Protein AF-A0A2V8GKJ1-F1 (afdb_monomer)

Sequence (196 aa):
WGPQAKEQFDDQIGRVLPRDKNPIIDLPMDHPIWHTQFELTHLPQMSSIQSWRRTGGGVTERGLPPGRQSARAVVDEKGRIMVVMIHDDDIPDGWEREGEGAAVKSAGMNYVHLPFDPQNPDAHLIDNFIAAVTATQNQPAYVHCAAGGRAASLWMVKRVLADGWDEQRALTEANALGLNDRFRPFALNYIHAHGR

Foldseek 3Di:
DDDVVVVVVVVVVCVVVPCVFWPKAFQDLPHCVCVDQHNDNDADQADDPVQCVVVVGDSFPPPDDPDRWTWIFTAGNVRHGPDIDTPRHDV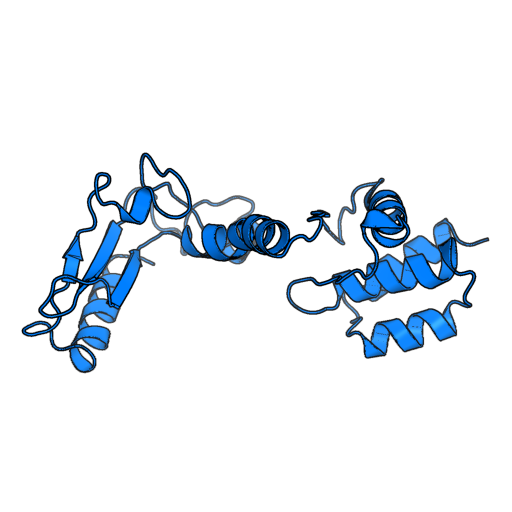VVVCVVVVVCVVCVVVVAHDDDQDDDLVDGDPCRLVSLLCQPVDPRRPPDDFDDPFQQQSLLSQLLCCCPPVVDDNVVSVVVSVVSPHDPVRVVSSVVVCVVPPD

pLDDT: mean 86.56, std 8.71, range [59.09, 98.06]

Nearest PDB structures (foldseek):
  3tjk-assembly1_D  TM=3.229E-01  e=3.647E-01  Homo sapiens
  5ijt-assembly1_I  TM=3.603E-01  e=1.051E+00  Homo sapiens
  5hqp-assembly1_B  TM=2.720E-01  e=4.396E-01  Homo sapiens
  3qpm-assembly1_D  TM=2.308E-01  e=3.881E-01  Larimichthys crocea
  3vwu-assembly1_C  TM=3.630E-01  e=1.840E+00  Mus musculus

Solvent-accessible surface area (backbone atoms only — not comparable to full-atom values): 11466 Å² total; per-residue (Å²): 86,61,71,70,54,50,54,52,47,55,57,55,48,37,75,79,43,47,53,91,59,24,42,77,42,79,53,58,72,87,40,66,78,38,62,68,88,55,84,43,92,64,87,72,72,34,34,47,71,69,44,19,64,74,60,75,68,38,49,42,58,95,80,49,76,80,88,69,57,47,43,30,30,32,22,43,88,84,69,48,78,77,43,81,45,66,37,44,40,35,63,64,62,51,51,66,58,60,43,46,52,55,50,35,43,74,73,74,40,82,70,83,89,76,82,81,39,89,89,67,57,55,90,54,46,64,59,52,47,47,54,52,67,66,35,72,89,40,57,88,71,89,81,71,52,100,72,26,23,65,34,17,23,54,49,27,40,39,32,35,76,74,69,66,42,57,65,70,62,25,49,53,54,16,44,77,49,40,35,39,84,88,35,46,62,55,30,52,53,49,40,70,74,71,54,131

Radius of gyration: 22.12 Å; Cα contacts (8 Å, |Δi|>4): 218; chains: 1; bounding box: 50×31×57 Å

Secondary structure (DSSP, 8-state):
--HHHHHHHHHHHHHHS-TTTS-EEE--TTSGGGGTSS--SS------HHHHHHHTS-SSSTTPPSS--EEEEEE-TTS-EEEEEEES--HHHHHHHHHHHHHHHHTTPPP------SSS--TTHHHHHHHHHH-GGGPSP----TTSHHHHHHHHHHHHHTT---HHHHHHHHHHTT--TTTHHHHHHHHHHH--

Structure (mmCIF, N/CA/C/O backbone):
data_AF-A0A2V8GKJ1-F1
#
_entry.id   AF-A0A2V8GKJ1-F1
#
loop_
_atom_site.group_PDB
_atom_site.id
_atom_site.type_symbol
_atom_site.label_atom_id
_atom_site.label_alt_id
_atom_site.label_comp_id
_atom_site.label_asym_id
_atom_site.label_entity_id
_atom_site.label_seq_id
_atom_site.pdbx_PDB_ins_code
_atom_site.Cartn_x
_atom_site.Cartn_y
_atom_site.Cartn_z
_atom_site.occupancy
_atom_site.B_iso_or_equiv
_atom_site.auth_seq_id
_atom_site.auth_comp_id
_atom_site.auth_asym_id
_atom_site.auth_atom_id
_atom_site.pdbx_PDB_model_num
ATOM 1 N N . TRP A 1 1 ? -0.524 -1.123 19.435 1.00 66.25 1 TRP A N 1
ATOM 2 C CA . TRP A 1 1 ? -0.301 -0.076 20.455 1.00 66.25 1 TRP A CA 1
ATOM 3 C C . TRP A 1 1 ? -0.817 -0.553 21.799 1.00 66.25 1 TRP A C 1
ATOM 5 O O . TRP A 1 1 ? -1.969 -0.898 21.815 1.00 66.25 1 TRP A O 1
ATOM 15 N N . GLY A 1 2 ? -0.047 -0.561 22.895 1.00 74.62 2 GLY A N 1
ATOM 16 C CA . GLY A 1 2 ? -0.408 -1.263 24.147 1.00 74.62 2 GLY A CA 1
ATOM 17 C C . GLY A 1 2 ? -1.526 -0.657 25.025 1.00 74.62 2 GLY A C 1
ATOM 18 O O . GLY A 1 2 ? -2.208 0.281 24.608 1.00 74.62 2 GLY A O 1
ATOM 19 N N . PRO A 1 3 ? -1.694 -1.144 26.276 1.00 79.31 3 PRO A N 1
ATOM 20 C CA . PRO A 1 3 ? -2.802 -0.768 27.172 1.00 79.31 3 PRO A CA 1
ATOM 21 C C . PRO A 1 3 ? -2.950 0.738 27.435 1.00 79.31 3 PRO A C 1
ATOM 23 O O . PRO A 1 3 ? -4.052 1.264 27.381 1.00 79.31 3 PRO A O 1
ATOM 26 N N . GLN A 1 4 ? -1.844 1.460 27.624 1.00 84.44 4 GLN A N 1
ATOM 27 C CA . GLN A 1 4 ? -1.869 2.911 27.868 1.00 84.44 4 GLN A CA 1
ATOM 28 C C . GLN A 1 4 ? -2.399 3.696 26.660 1.00 84.44 4 GLN A C 1
ATOM 30 O O . GLN A 1 4 ? -3.115 4.680 26.811 1.00 84.44 4 GLN A O 1
ATOM 35 N N . ALA A 1 5 ? -2.071 3.247 25.444 1.00 84.88 5 ALA A N 1
ATOM 36 C CA . ALA A 1 5 ? -2.575 3.866 24.222 1.00 84.88 5 ALA A CA 1
ATOM 37 C C . ALA A 1 5 ? -4.078 3.605 24.041 1.00 84.88 5 ALA A C 1
ATOM 39 O O . ALA A 1 5 ? -4.782 4.462 23.514 1.00 84.88 5 ALA A O 1
ATOM 40 N N . LYS A 1 6 ? -4.567 2.449 24.516 1.00 85.62 6 LYS A N 1
ATOM 41 C CA . LYS A 1 6 ? -5.997 2.120 24.573 1.00 85.62 6 LYS A CA 1
ATOM 42 C C . LYS A 1 6 ? -6.755 3.127 25.430 1.00 85.62 6 LYS A C 1
ATOM 44 O O . LYS A 1 6 ? -7.698 3.745 24.956 1.00 85.62 6 LYS A O 1
ATOM 49 N N . GLU A 1 7 ? -6.301 3.308 26.668 1.00 89.31 7 GLU A N 1
ATOM 50 C CA . GLU A 1 7 ? -6.912 4.218 27.642 1.00 89.31 7 GLU A CA 1
ATOM 51 C C . GLU A 1 7 ? -6.873 5.660 27.136 1.00 89.31 7 GLU A C 1
ATOM 53 O O . GLU A 1 7 ? -7.886 6.355 27.138 1.00 89.31 7 GLU A O 1
ATOM 58 N N . GLN A 1 8 ? -5.726 6.084 26.598 1.00 92.62 8 GLN A N 1
ATOM 59 C CA . GLN A 1 8 ? -5.596 7.404 25.997 1.00 92.62 8 GLN A CA 1
ATOM 60 C C . GLN A 1 8 ? -6.591 7.606 24.846 1.00 92.62 8 GLN A C 1
ATOM 62 O O . GLN A 1 8 ? -7.216 8.666 24.770 1.00 92.62 8 GLN A O 1
ATOM 67 N N . PHE A 1 9 ? -6.738 6.622 23.952 1.00 91.31 9 PHE A N 1
ATOM 68 C CA . PHE A 1 9 ? -7.712 6.696 22.866 1.00 91.31 9 PHE A CA 1
ATOM 69 C C . PHE A 1 9 ? -9.134 6.814 23.416 1.00 91.31 9 PHE A C 1
ATOM 71 O O . PHE A 1 9 ? -9.856 7.723 23.012 1.00 91.31 9 PHE A O 1
ATOM 78 N N . ASP A 1 10 ? -9.509 5.963 24.374 1.00 92.94 10 ASP A N 1
ATOM 79 C CA . ASP A 1 10 ? -10.837 5.964 24.993 1.00 92.94 10 ASP A CA 1
ATOM 80 C C . ASP A 1 10 ? -11.170 7.321 25.627 1.00 92.94 10 ASP A C 1
ATOM 82 O O . ASP A 1 10 ? -12.313 7.790 25.567 1.00 92.94 10 ASP A O 1
ATOM 86 N N . ASP A 1 11 ? -10.191 7.965 26.256 1.00 93.62 11 ASP A N 1
ATOM 87 C CA . ASP A 1 11 ? -10.362 9.269 26.893 1.00 93.62 11 ASP A CA 1
ATOM 88 C C . ASP A 1 11 ? -10.469 10.408 25.879 1.00 93.62 11 ASP A C 1
ATOM 90 O O . ASP A 1 11 ? -11.241 11.343 26.090 1.00 93.62 11 ASP A O 1
ATOM 94 N N . GLN A 1 12 ? -9.722 10.352 24.771 1.00 94.94 12 GLN A N 1
ATOM 95 C CA . GLN A 1 12 ? -9.826 11.373 23.726 1.00 94.94 12 GLN A CA 1
ATOM 96 C C . GLN A 1 12 ? -11.103 11.218 22.907 1.00 94.94 12 GLN A C 1
ATOM 98 O O . GLN A 1 12 ? -11.800 12.209 22.685 1.00 94.94 12 GLN A O 1
ATOM 103 N N . ILE A 1 13 ? -11.450 9.993 22.502 1.00 93.44 13 ILE A N 1
ATOM 104 C CA . ILE A 1 13 ? -12.668 9.755 21.726 1.00 93.44 13 ILE A CA 1
ATOM 105 C C . ILE A 1 13 ? -13.909 10.093 22.554 1.00 93.44 13 ILE A C 1
ATOM 107 O O . ILE A 1 13 ? -14.833 10.701 22.026 1.00 93.44 13 ILE A O 1
ATOM 111 N N . GLY A 1 14 ? -13.882 9.834 23.868 1.00 93.75 14 GLY A N 1
ATOM 112 C CA . GLY A 1 14 ? -14.964 10.176 24.793 1.00 93.75 14 GLY A CA 1
ATOM 113 C C . GLY A 1 14 ? -15.259 11.677 24.916 1.00 93.75 14 GLY A C 1
ATOM 114 O O . GLY A 1 14 ? -16.348 12.047 25.347 1.00 93.75 14 GLY A O 1
ATOM 115 N N . ARG A 1 15 ? -14.324 12.558 24.527 1.00 94.06 15 ARG A N 1
ATOM 116 C CA . ARG A 1 15 ? -14.549 14.018 24.480 1.00 94.06 15 ARG A CA 1
ATOM 117 C C . ARG A 1 15 ? -15.342 14.450 23.248 1.00 94.06 15 ARG A C 1
ATOM 119 O O . ARG A 1 15 ? -15.972 15.501 23.276 1.00 94.06 15 ARG A O 1
ATOM 126 N N . VAL A 1 16 ? -15.276 13.664 22.174 1.00 95.56 16 VAL A N 1
ATOM 127 C CA . VAL A 1 16 ? -15.947 13.931 20.891 1.00 95.56 16 VAL A CA 1
ATOM 128 C C . VAL A 1 16 ? -17.261 13.157 20.793 1.00 95.56 16 VAL A C 1
ATOM 130 O O . VAL A 1 16 ? -18.255 13.691 20.311 1.00 95.56 16 VAL A O 1
ATOM 133 N N . LEU A 1 17 ? -17.261 11.916 21.278 1.00 94.81 17 LEU A N 1
ATOM 134 C CA . LEU A 1 17 ? -18.391 10.996 21.329 1.00 94.81 17 LEU A CA 1
ATOM 135 C C . LEU A 1 17 ? -18.652 10.643 22.804 1.00 94.81 17 LEU A C 1
ATOM 137 O O . LEU A 1 17 ? -18.028 9.717 23.330 1.00 94.81 17 LEU A O 1
ATOM 141 N N . PRO A 1 18 ? -19.509 11.412 23.503 1.00 94.44 18 PRO A N 1
ATOM 142 C CA . PRO A 1 18 ? -19.778 11.218 24.925 1.00 94.44 18 PRO A CA 1
ATOM 143 C C . PRO A 1 18 ? -20.261 9.797 25.230 1.00 94.44 18 PRO A C 1
ATOM 145 O O . PRO A 1 18 ? -21.207 9.313 24.613 1.00 94.44 18 PRO A O 1
ATOM 148 N N . ARG A 1 19 ? -19.618 9.118 26.189 1.00 92.50 19 ARG A N 1
ATOM 149 C CA . ARG A 1 19 ? -19.838 7.682 26.467 1.00 92.50 19 ARG A CA 1
ATOM 150 C C . ARG A 1 19 ? -21.260 7.342 26.938 1.00 92.50 19 ARG A C 1
ATOM 152 O O . ARG A 1 19 ? -21.662 6.189 26.841 1.00 92.50 19 ARG A O 1
ATOM 159 N N . ASP A 1 20 ? -22.003 8.322 27.447 1.00 93.75 20 ASP A N 1
ATOM 160 C CA . ASP A 1 20 ? -23.411 8.198 27.840 1.00 93.75 20 ASP A CA 1
ATOM 161 C C . ASP A 1 20 ? -24.351 8.045 26.634 1.00 93.75 20 ASP A C 1
ATOM 163 O O . ASP A 1 20 ? -25.368 7.364 26.737 1.00 93.75 20 ASP A O 1
ATOM 167 N N . LYS A 1 21 ? -23.994 8.633 25.488 1.00 94.31 21 LYS A N 1
ATOM 168 C CA . LYS A 1 21 ? -24.743 8.523 24.221 1.00 94.31 21 LYS A CA 1
ATOM 169 C C . LYS A 1 21 ? -24.109 7.550 23.241 1.00 94.31 21 LYS A C 1
ATOM 171 O O . LYS A 1 21 ? -24.787 6.978 22.392 1.00 94.31 21 LYS A O 1
ATOM 176 N N . ASN A 1 22 ? -22.794 7.401 23.349 1.00 96.75 22 ASN A N 1
ATOM 177 C CA . ASN A 1 22 ? -21.959 6.650 22.438 1.00 96.75 22 ASN A CA 1
ATOM 178 C C . ASN A 1 22 ? -21.105 5.638 23.208 1.00 96.75 22 ASN A C 1
ATOM 180 O O . ASN A 1 22 ? -19.896 5.841 23.369 1.00 96.75 22 ASN A O 1
ATOM 184 N N . PRO A 1 23 ? -21.717 4.568 23.746 1.00 96.38 23 PRO A N 1
ATOM 185 C CA . PRO A 1 23 ? -20.983 3.600 24.537 1.00 96.38 23 PRO A CA 1
ATOM 186 C C . PRO A 1 23 ? -19.943 2.876 23.680 1.00 96.38 23 PRO A C 1
ATOM 188 O O . PRO A 1 23 ? -20.145 2.613 22.490 1.00 96.38 23 PRO A O 1
ATOM 191 N N . ILE A 1 24 ? -18.826 2.537 24.321 1.00 96.12 24 ILE A N 1
ATOM 192 C CA . ILE A 1 24 ? -17.831 1.623 23.768 1.00 96.12 24 ILE A CA 1
ATOM 193 C C . ILE A 1 24 ? -18.266 0.207 24.135 1.00 96.12 24 ILE A C 1
ATOM 195 O O . ILE A 1 24 ? -18.407 -0.101 25.318 1.00 96.12 24 ILE A O 1
ATOM 199 N N . ILE A 1 25 ? -18.457 -0.641 23.132 1.00 95.06 25 ILE A N 1
ATOM 200 C CA . ILE A 1 25 ? -18.781 -2.059 23.295 1.00 95.06 25 ILE A CA 1
ATOM 201 C C . ILE A 1 25 ? -17.616 -2.924 22.824 1.00 95.06 25 ILE A C 1
ATOM 203 O O . ILE A 1 25 ? -16.872 -2.532 21.922 1.00 95.06 25 ILE A O 1
ATOM 207 N N . ASP A 1 26 ? -17.479 -4.112 23.403 1.00 95.44 26 ASP A N 1
ATOM 208 C CA . ASP A 1 26 ? -16.611 -5.144 22.844 1.00 95.44 26 ASP A CA 1
ATOM 209 C C . ASP A 1 26 ? -17.256 -5.750 21.590 1.00 95.44 26 ASP A C 1
ATOM 211 O O . ASP A 1 26 ? -18.477 -5.887 21.505 1.00 95.44 26 ASP A O 1
ATOM 215 N N . LEU A 1 27 ? -16.426 -6.095 20.606 1.00 93.56 27 LEU A N 1
ATOM 216 C CA . LEU A 1 27 ? -16.837 -6.798 19.394 1.00 93.56 27 LEU A CA 1
ATOM 217 C C . LEU A 1 27 ? -16.430 -8.273 19.522 1.00 93.56 27 LEU A C 1
ATOM 219 O O . LEU A 1 27 ? -15.294 -8.613 19.179 1.00 93.56 27 LEU A O 1
ATOM 223 N N . PRO A 1 28 ? -17.309 -9.156 20.031 1.00 92.62 28 PRO A N 1
ATOM 224 C CA . PRO A 1 28 ? -17.009 -10.582 20.117 1.00 92.62 28 PRO A CA 1
ATOM 225 C C . PRO A 1 28 ? -16.867 -11.196 18.717 1.00 92.62 28 PRO A C 1
ATOM 227 O O . PRO A 1 28 ? -17.331 -10.622 17.731 1.00 92.62 28 PRO A O 1
ATOM 230 N N . MET A 1 29 ? -16.212 -12.356 18.613 1.00 89.00 29 MET A N 1
ATOM 231 C CA . MET A 1 29 ? -15.919 -12.982 17.313 1.00 89.00 29 MET A CA 1
ATOM 232 C C . MET A 1 29 ? -17.159 -13.458 16.544 1.00 89.00 29 MET A C 1
ATOM 234 O O . MET A 1 29 ? -17.066 -13.656 15.343 1.00 89.00 29 MET A O 1
ATOM 238 N N . ASP A 1 30 ? -18.309 -13.613 17.199 1.00 90.00 30 ASP A N 1
ATOM 239 C CA . ASP A 1 30 ? -19.600 -13.913 16.566 1.00 90.00 30 ASP A CA 1
ATOM 240 C C . ASP A 1 30 ? -20.325 -12.657 16.039 1.00 90.00 30 ASP A C 1
ATOM 242 O O . ASP A 1 30 ? -21.418 -12.747 15.476 1.00 90.00 30 ASP A O 1
ATOM 246 N N . HIS A 1 31 ? -19.735 -11.466 16.201 1.00 90.06 31 HIS A N 1
ATOM 247 C CA . HIS A 1 31 ? -20.312 -10.227 15.700 1.00 90.06 31 HIS A CA 1
ATOM 248 C C . HIS A 1 31 ? -20.266 -10.173 14.155 1.00 90.06 31 HIS A C 1
ATOM 250 O O . HIS A 1 31 ? -19.199 -10.378 13.573 1.00 90.06 31 HIS A O 1
ATOM 256 N N . PRO A 1 32 ? -21.354 -9.770 13.459 1.00 86.81 32 PRO A N 1
ATOM 257 C CA . PRO A 1 32 ? -21.433 -9.767 11.987 1.00 86.81 32 PRO A CA 1
ATOM 258 C C . PRO A 1 32 ? -20.335 -8.982 11.250 1.00 86.81 32 PRO A C 1
ATOM 260 O O . PRO A 1 32 ? -20.088 -9.208 10.066 1.00 86.81 32 PRO A O 1
ATOM 263 N N . ILE A 1 33 ? -19.663 -8.056 11.939 1.00 83.69 33 ILE A N 1
ATOM 264 C CA . ILE A 1 33 ? -18.550 -7.272 11.381 1.00 83.69 33 ILE A CA 1
ATOM 265 C C . ILE A 1 33 ? -17.397 -8.163 10.897 1.00 83.69 33 ILE A C 1
ATOM 267 O O . ILE A 1 33 ? -16.767 -7.843 9.892 1.00 83.69 33 ILE A O 1
ATOM 271 N N . TRP A 1 34 ? -17.179 -9.307 11.553 1.00 84.81 34 TRP A N 1
ATOM 272 C CA . TRP A 1 34 ? -16.143 -10.286 11.207 1.00 84.81 34 TRP A CA 1
ATOM 273 C C . TRP A 1 34 ? -16.522 -11.204 10.045 1.00 84.81 34 TRP A C 1
ATOM 275 O O . TRP A 1 34 ? -15.737 -12.078 9.695 1.00 84.81 34 TRP A O 1
ATOM 285 N N . HIS A 1 35 ? -17.710 -10.993 9.471 1.00 82.06 35 HIS A N 1
ATOM 286 C CA . HIS A 1 35 ? -18.304 -11.788 8.395 1.00 82.06 35 HIS A CA 1
ATOM 287 C C . HIS A 1 35 ? -18.815 -10.904 7.241 1.00 82.06 35 HIS A C 1
ATOM 289 O O . HIS A 1 35 ? -19.543 -11.365 6.365 1.00 82.06 35 HIS A O 1
ATOM 295 N N . THR A 1 36 ? -18.503 -9.599 7.255 1.00 73.06 36 THR A N 1
ATOM 296 C CA . THR A 1 36 ? -19.048 -8.639 6.277 1.00 73.06 36 THR A CA 1
ATOM 297 C C . THR A 1 36 ? -18.193 -8.555 5.011 1.00 73.06 36 THR A C 1
ATO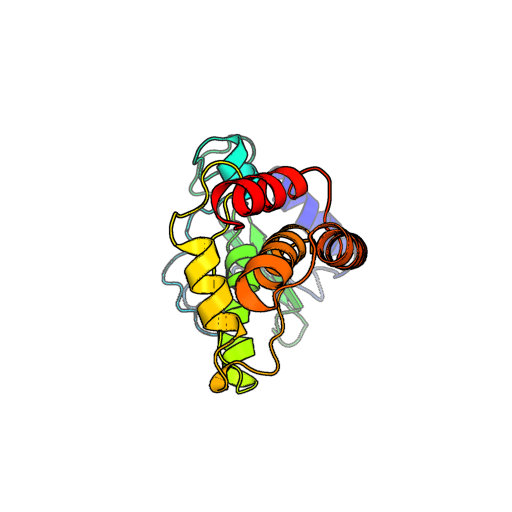M 299 O O . THR A 1 36 ? -18.718 -8.659 3.906 1.00 73.06 36 THR A O 1
ATOM 302 N N . GLN A 1 37 ? -16.883 -8.346 5.165 1.00 66.44 37 GLN A N 1
ATOM 303 C CA . GLN A 1 37 ? -15.939 -8.202 4.046 1.00 66.44 37 GLN A CA 1
ATOM 304 C C . GLN A 1 37 ? -15.108 -9.478 3.852 1.00 66.44 37 GLN A C 1
ATOM 306 O O . GLN A 1 37 ? -14.932 -9.955 2.733 1.00 66.44 37 GLN A O 1
ATOM 311 N N . PHE A 1 38 ? -14.622 -10.028 4.964 1.00 71.94 38 PHE A N 1
ATOM 312 C CA . PHE A 1 38 ? -13.826 -11.246 5.053 1.00 71.94 38 PHE A CA 1
ATOM 313 C C . PHE A 1 38 ? -14.353 -12.090 6.204 1.00 71.94 38 PHE A C 1
ATOM 315 O O . PHE A 1 38 ? -14.998 -11.552 7.099 1.00 71.94 38 PHE A O 1
ATOM 322 N N . GLU A 1 39 ? -14.046 -13.382 6.177 1.00 81.00 39 GLU A N 1
ATOM 323 C CA . GLU A 1 39 ? -14.330 -14.309 7.269 1.00 81.00 39 GLU A CA 1
ATOM 324 C C . GLU A 1 39 ? -13.156 -14.355 8.250 1.00 81.00 39 GLU A C 1
ATOM 326 O O . GLU A 1 39 ? -12.090 -14.882 7.919 1.00 81.00 39 GLU A O 1
ATOM 331 N N . LEU A 1 40 ? -13.341 -13.813 9.458 1.00 79.31 40 LEU A N 1
ATOM 332 C CA . LEU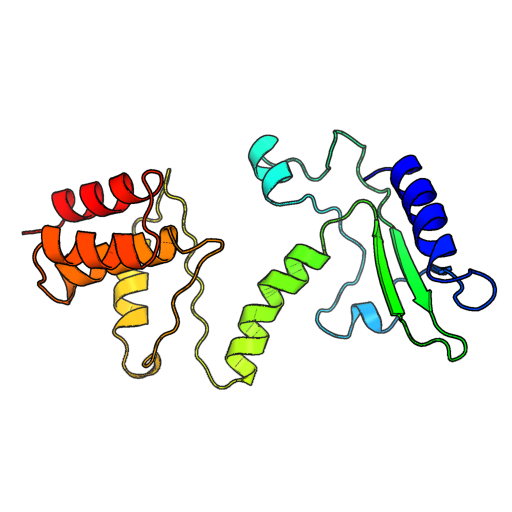 A 1 40 ? -12.363 -13.918 10.543 1.00 79.31 40 LEU A CA 1
ATOM 333 C C . LEU A 1 40 ? -12.885 -14.825 11.658 1.00 79.31 40 LEU A C 1
ATOM 335 O O . LEU A 1 40 ? -13.833 -14.494 12.360 1.00 79.31 40 LEU A O 1
ATOM 339 N N . THR A 1 41 ? -12.202 -15.948 11.885 1.00 81.88 41 THR A N 1
ATOM 340 C CA . THR A 1 41 ? -12.532 -16.891 12.972 1.00 81.88 41 THR A CA 1
ATOM 341 C C . THR A 1 41 ? -11.876 -16.541 14.309 1.00 81.88 41 THR A C 1
ATOM 343 O O . THR A 1 41 ? -12.264 -17.062 15.352 1.00 81.88 41 THR A O 1
ATOM 346 N N . HIS A 1 42 ? -10.871 -15.667 14.287 1.00 85.44 42 HIS A N 1
ATOM 347 C CA . HIS A 1 42 ? -10.207 -15.097 15.457 1.00 85.44 42 HIS A CA 1
ATOM 348 C C . HIS A 1 42 ? -9.553 -13.763 15.071 1.00 85.44 42 HIS A C 1
ATOM 350 O O . HIS A 1 42 ? -9.380 -13.484 13.884 1.00 85.44 42 HIS A O 1
ATOM 356 N N . LEU A 1 43 ? -9.152 -12.963 16.064 1.00 85.81 43 LEU A N 1
ATOM 357 C CA . LEU A 1 43 ? -8.272 -11.813 15.849 1.00 85.81 43 LEU A CA 1
ATOM 358 C C . LEU A 1 43 ? -6.814 -12.305 15.764 1.00 85.81 43 LEU A C 1
ATOM 360 O O . LEU A 1 43 ? -6.269 -12.709 16.800 1.00 85.81 43 LEU A O 1
ATOM 364 N N . PRO A 1 44 ? -6.174 -12.324 14.576 1.00 84.12 44 PRO A N 1
ATOM 365 C CA . PRO A 1 44 ? -4.746 -12.628 14.461 1.00 84.12 44 PRO A CA 1
ATOM 366 C C . PRO A 1 44 ? -3.891 -11.575 15.174 1.00 84.12 44 PRO A C 1
ATOM 368 O O . PRO A 1 44 ? -4.418 -10.586 15.668 1.00 84.12 44 PRO A O 1
ATOM 371 N N . GLN A 1 45 ? -2.575 -11.807 15.269 1.00 86.25 45 GLN A N 1
ATOM 372 C CA . GLN A 1 45 ? -1.591 -10.777 15.626 1.00 86.25 45 GLN A CA 1
ATOM 373 C C . GLN A 1 45 ? -0.891 -10.311 14.357 1.00 86.25 45 GLN A C 1
ATOM 375 O O . GLN A 1 45 ? -0.109 -11.063 13.773 1.00 86.25 45 GLN A O 1
ATOM 380 N N . MET A 1 46 ? -1.120 -9.064 13.975 1.00 84.62 46 MET A N 1
ATOM 381 C CA . MET A 1 46 ? -0.517 -8.437 12.812 1.00 84.62 46 MET A CA 1
ATOM 382 C C . MET A 1 46 ? 0.151 -7.122 13.194 1.00 84.62 46 MET A C 1
ATOM 384 O O . MET A 1 46 ? -0.364 -6.337 13.989 1.00 84.62 46 MET A O 1
ATOM 388 N N . SER A 1 47 ? 1.338 -6.902 12.636 1.00 84.31 47 SER A N 1
ATOM 389 C CA . SER A 1 47 ? 2.049 -5.633 12.718 1.00 84.31 47 SER A CA 1
ATOM 390 C C . SER A 1 47 ? 1.890 -4.876 11.410 1.00 84.31 47 SER A C 1
ATOM 392 O O . SER A 1 47 ? 1.706 -5.486 10.355 1.00 84.31 47 SER A O 1
ATOM 394 N N . SER A 1 48 ? 2.051 -3.555 11.456 1.00 81.25 48 SER A N 1
ATOM 395 C CA . SER A 1 48 ? 2.135 -2.789 10.220 1.00 81.25 48 SER A CA 1
ATOM 396 C C . SER A 1 48 ? 3.306 -3.216 9.356 1.00 81.25 48 SER A C 1
ATOM 398 O O . SER A 1 48 ? 4.378 -3.601 9.845 1.00 81.25 48 SER A O 1
ATOM 400 N N . ILE A 1 49 ? 3.142 -3.077 8.039 1.00 79.38 49 ILE A N 1
ATOM 401 C CA . ILE A 1 49 ? 4.182 -3.441 7.071 1.00 79.38 49 ILE A CA 1
ATOM 402 C C . ILE A 1 49 ? 5.509 -2.719 7.352 1.00 79.38 49 ILE A C 1
ATOM 404 O O . ILE A 1 49 ? 6.589 -3.272 7.131 1.00 79.38 49 ILE A O 1
ATOM 408 N N . GLN A 1 50 ? 5.459 -1.488 7.868 1.00 82.12 50 GLN A N 1
ATOM 409 C CA . GLN A 1 50 ? 6.636 -0.719 8.259 1.00 82.12 50 GLN A CA 1
ATOM 410 C C . GLN A 1 50 ? 7.330 -1.362 9.468 1.00 82.12 50 GLN A C 1
ATOM 412 O O . GLN A 1 50 ? 8.561 -1.454 9.485 1.00 82.12 50 GLN A O 1
ATOM 417 N N . SER A 1 51 ? 6.566 -1.817 10.469 1.00 84.25 51 SER A N 1
ATOM 418 C CA . SER A 1 51 ? 7.113 -2.507 11.641 1.00 84.25 51 SER A CA 1
ATOM 419 C C . SER A 1 51 ? 7.684 -3.874 11.270 1.00 84.25 51 SER A C 1
ATOM 421 O O . SER A 1 51 ? 8.821 -4.172 11.643 1.00 84.25 51 SER A O 1
ATOM 423 N N . TRP A 1 52 ? 6.962 -4.657 10.468 1.00 84.19 52 TRP A N 1
ATOM 424 C CA . TRP A 1 52 ? 7.410 -5.957 9.971 1.00 84.19 52 TRP A CA 1
ATOM 425 C C . TRP A 1 52 ? 8.741 -5.844 9.218 1.00 84.19 52 TRP A C 1
ATOM 427 O O . TRP A 1 52 ? 9.704 -6.537 9.549 1.00 84.19 52 TRP A O 1
ATOM 437 N N . ARG A 1 53 ? 8.852 -4.887 8.279 1.00 83.25 53 ARG A N 1
ATOM 438 C CA . ARG A 1 53 ? 10.093 -4.638 7.520 1.00 83.25 53 ARG A CA 1
ATOM 439 C C . ARG A 1 53 ? 11.249 -4.214 8.421 1.00 83.25 53 ARG A C 1
ATOM 441 O O . ARG A 1 53 ? 12.358 -4.707 8.259 1.00 83.25 53 ARG A O 1
ATOM 448 N N . ARG A 1 54 ? 11.003 -3.303 9.369 1.00 84.44 54 ARG A N 1
ATOM 449 C CA . ARG A 1 54 ? 12.037 -2.792 10.288 1.00 84.44 54 ARG A CA 1
ATOM 450 C C . ARG A 1 54 ? 12.566 -3.869 11.234 1.00 84.44 54 ARG A C 1
ATOM 452 O O . ARG A 1 54 ? 13.730 -3.826 11.608 1.00 84.44 54 ARG A O 1
ATOM 459 N N . THR A 1 55 ? 11.703 -4.789 11.651 1.00 83.06 55 THR A N 1
ATOM 460 C CA . THR A 1 55 ? 12.038 -5.846 12.616 1.00 83.06 55 THR A CA 1
ATOM 461 C C . THR A 1 55 ? 12.483 -7.150 11.956 1.00 83.06 55 THR A C 1
ATOM 463 O O . THR A 1 55 ? 12.852 -8.078 12.666 1.00 83.06 55 THR A O 1
ATOM 466 N N . GLY A 1 56 ? 12.466 -7.233 10.620 1.00 84.69 56 GLY A N 1
ATOM 467 C CA . GLY A 1 56 ? 12.817 -8.455 9.894 1.00 84.69 56 GLY A CA 1
ATOM 468 C C . GLY A 1 56 ? 11.811 -9.588 10.102 1.00 84.69 56 GLY A C 1
ATOM 469 O O . GLY A 1 56 ? 12.207 -10.746 10.159 1.00 84.69 56 GLY A O 1
ATOM 470 N N . GLY A 1 57 ? 10.523 -9.261 10.238 1.00 82.50 57 GLY A N 1
ATOM 471 C CA . GLY A 1 57 ? 9.454 -10.252 10.381 1.00 82.50 57 GLY A CA 1
ATOM 472 C C . GLY A 1 57 ? 8.709 -10.247 11.717 1.00 82.50 57 GLY A C 1
ATOM 473 O O . GLY A 1 57 ? 7.935 -11.162 11.985 1.00 82.50 57 GLY A O 1
ATOM 474 N N . GLY A 1 58 ? 8.926 -9.247 12.572 1.00 82.94 58 GLY A N 1
ATOM 475 C CA . GLY A 1 58 ? 8.232 -9.139 13.853 1.00 82.94 58 GLY A CA 1
ATOM 476 C C . GLY A 1 58 ? 6.729 -8.908 13.685 1.00 82.94 58 GLY A C 1
ATOM 477 O O . GLY A 1 58 ? 6.295 -8.068 12.896 1.00 82.94 58 GLY A O 1
ATOM 478 N N . VAL A 1 59 ? 5.932 -9.631 14.473 1.00 80.06 59 VAL A N 1
ATOM 479 C CA . VAL A 1 59 ? 4.457 -9.579 14.438 1.00 80.06 59 VAL A CA 1
ATOM 480 C C . VAL A 1 59 ? 3.862 -8.554 15.403 1.00 80.06 59 VAL A C 1
ATOM 482 O O . VAL A 1 59 ? 2.656 -8.352 15.419 1.00 80.06 59 VAL A O 1
ATOM 485 N N . THR A 1 60 ? 4.695 -7.873 16.193 1.00 79.50 60 THR A N 1
ATOM 486 C CA . THR A 1 60 ? 4.246 -6.840 17.131 1.00 79.50 60 THR A CA 1
ATOM 487 C C . THR A 1 60 ? 4.898 -5.501 16.849 1.00 79.50 60 THR A C 1
ATOM 489 O O . THR A 1 60 ? 5.959 -5.382 16.226 1.00 79.50 60 THR A O 1
ATOM 492 N N . GLU A 1 61 ? 4.245 -4.452 17.327 1.00 73.44 61 GLU A N 1
ATOM 493 C CA . GLU A 1 61 ? 4.787 -3.106 17.294 1.00 73.44 61 GLU A CA 1
ATOM 494 C C . GLU A 1 61 ? 5.350 -2.734 18.663 1.00 73.44 61 GLU A C 1
ATOM 496 O O . GLU A 1 61 ? 4.796 -3.087 19.703 1.00 73.44 61 GLU A O 1
ATOM 501 N N . ARG A 1 62 ? 6.461 -1.987 18.671 1.00 74.25 62 ARG A N 1
ATOM 502 C CA . ARG A 1 62 ? 7.102 -1.469 19.897 1.00 74.25 62 ARG A CA 1
ATOM 503 C C . ARG A 1 62 ? 7.570 -2.546 20.892 1.00 74.25 62 ARG A C 1
ATOM 505 O O . ARG A 1 62 ? 7.769 -2.234 22.061 1.00 74.25 62 ARG A O 1
ATOM 512 N N . GLY A 1 63 ? 7.772 -3.785 20.438 1.00 70.12 63 GLY A N 1
ATOM 513 C CA . GLY A 1 63 ? 8.302 -4.873 21.269 1.00 70.12 63 GLY A CA 1
ATOM 514 C C . GLY A 1 63 ? 7.333 -5.372 22.343 1.00 70.12 63 GLY A C 1
ATOM 515 O O . GLY A 1 63 ? 7.763 -6.013 23.299 1.00 70.12 63 GLY A O 1
ATOM 516 N N . LEU A 1 64 ? 6.037 -5.073 22.210 1.00 73.81 64 LEU A N 1
ATOM 517 C CA . LEU A 1 64 ? 5.019 -5.628 23.095 1.00 73.81 64 LEU A CA 1
ATOM 518 C C . LEU A 1 64 ? 4.847 -7.131 22.828 1.00 73.81 64 LEU A C 1
ATOM 520 O O . LEU A 1 64 ? 5.009 -7.561 21.682 1.00 73.81 64 LEU A O 1
ATOM 524 N N . PRO A 1 65 ? 4.534 -7.941 23.856 1.00 76.62 65 PRO A N 1
ATOM 525 C CA . PRO A 1 65 ? 4.222 -9.347 23.653 1.00 76.62 65 PRO A CA 1
ATOM 526 C C . PRO A 1 65 ? 2.903 -9.491 22.873 1.00 76.62 65 PRO A C 1
ATOM 528 O O . PRO A 1 65 ? 1.969 -8.723 23.131 1.00 76.62 65 PRO A O 1
ATOM 531 N N . PRO A 1 66 ? 2.813 -10.461 21.946 1.00 78.12 66 PRO A N 1
ATOM 532 C CA . PRO A 1 66 ? 1.594 -10.725 21.186 1.00 78.12 66 PRO A CA 1
ATOM 533 C C . PRO A 1 66 ? 0.476 -11.263 22.094 1.00 78.12 66 PRO A C 1
ATOM 535 O O . PRO A 1 66 ? 0.739 -11.702 23.216 1.00 78.12 66 PRO A O 1
ATOM 538 N N . GLY A 1 67 ? -0.767 -11.276 21.606 1.00 80.88 67 GL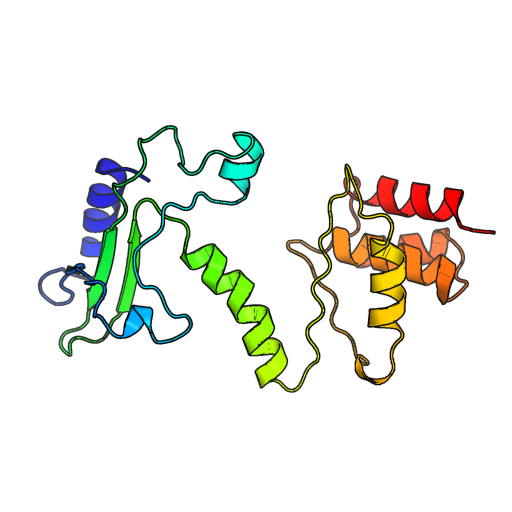Y A N 1
ATOM 539 C CA . GLY A 1 67 ? -1.904 -11.879 22.322 1.00 80.88 67 GLY A CA 1
ATOM 540 C C . GLY A 1 67 ? -2.728 -10.896 23.161 1.00 80.88 67 GLY A C 1
ATOM 541 O O . GLY A 1 67 ? -3.465 -11.315 24.050 1.00 80.88 67 GLY A O 1
ATOM 542 N N . ARG A 1 68 ? -2.581 -9.587 22.926 1.00 81.56 68 ARG A N 1
ATOM 543 C CA . ARG A 1 68 ? -3.317 -8.518 23.629 1.00 81.56 68 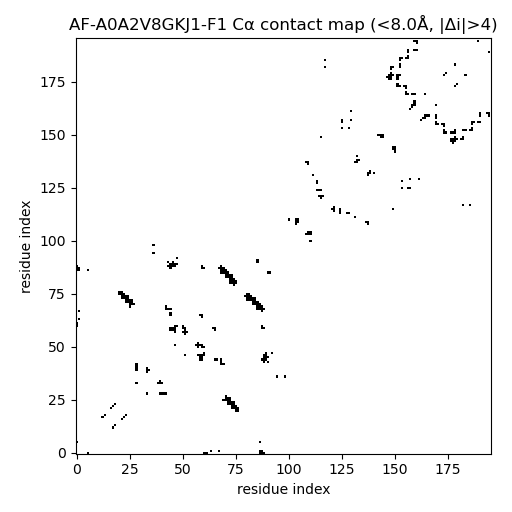ARG A CA 1
ATOM 544 C C . ARG A 1 68 ? -4.317 -7.783 22.735 1.00 81.56 68 ARG A C 1
ATOM 546 O O . ARG A 1 68 ? -4.863 -6.761 23.148 1.00 81.56 68 ARG A O 1
ATOM 553 N N . GLN A 1 69 ? -4.539 -8.292 21.528 1.00 86.62 69 GLN A N 1
ATOM 554 C CA . GLN A 1 69 ? -5.418 -7.688 20.544 1.00 86.62 69 GLN A CA 1
ATOM 555 C C . GLN A 1 69 ? -6.841 -7.678 21.076 1.00 86.62 69 GLN A C 1
ATOM 557 O O . GLN A 1 69 ? -7.315 -8.638 21.685 1.00 86.62 69 GLN A O 1
ATOM 562 N N . SER A 1 70 ? -7.526 -6.568 20.862 1.00 88.94 70 SER A N 1
ATOM 563 C CA . SER A 1 70 ? -8.933 -6.453 21.216 1.00 88.94 70 SER A CA 1
ATOM 564 C C . SER A 1 70 ? -9.647 -5.619 20.178 1.00 88.94 70 SER A C 1
ATOM 566 O O . SER A 1 70 ? -9.072 -4.688 19.618 1.00 88.94 70 SER A O 1
ATOM 568 N N . ALA A 1 71 ? -10.903 -5.950 19.925 1.00 91.44 71 ALA A N 1
ATOM 569 C CA . ALA A 1 71 ? -11.735 -5.206 19.007 1.00 91.44 71 ALA A CA 1
ATOM 570 C C . ALA A 1 71 ? -12.947 -4.657 19.745 1.00 91.44 71 ALA A C 1
ATOM 572 O O . ALA A 1 71 ? -13.610 -5.361 20.507 1.00 91.44 71 ALA A O 1
ATOM 573 N N . ARG A 1 72 ? -13.207 -3.371 19.536 1.00 94.19 72 ARG A N 1
ATOM 574 C CA . ARG A 1 72 ? -14.293 -2.630 20.170 1.00 94.19 72 ARG A CA 1
ATOM 575 C C . ARG A 1 72 ? -14.949 -1.709 19.161 1.00 94.19 72 ARG A C 1
ATOM 577 O O . ARG A 1 72 ? -14.336 -1.353 18.157 1.00 94.19 72 ARG A O 1
ATOM 584 N N . ALA A 1 73 ? -16.162 -1.269 19.452 1.00 94.62 73 ALA A N 1
ATOM 585 C CA . ALA A 1 73 ? -16.840 -0.254 18.663 1.00 94.62 73 ALA A CA 1
ATOM 586 C C . ALA A 1 73 ? -17.423 0.847 19.540 1.00 94.62 73 ALA A C 1
ATOM 588 O O . ALA A 1 73 ? -17.903 0.580 20.635 1.00 94.62 73 ALA A O 1
ATOM 589 N N . VAL A 1 74 ? -17.408 2.079 19.036 1.00 94.19 74 VAL A N 1
ATOM 590 C CA . VAL A 1 74 ? -18.304 3.132 19.514 1.00 94.19 74 VAL A CA 1
ATOM 591 C C . VAL A 1 74 ? -19.600 2.982 18.732 1.00 94.19 74 VAL A C 1
ATOM 593 O O . VAL A 1 74 ? -19.557 2.961 17.498 1.00 94.19 74 VAL A O 1
ATOM 596 N N . VAL A 1 75 ? -20.733 2.882 19.419 1.00 94.69 75 VAL A N 1
ATOM 597 C CA . VAL A 1 75 ? -22.054 2.786 18.778 1.00 94.69 75 VAL A CA 1
ATOM 598 C C . VAL A 1 75 ? -22.890 4.039 19.015 1.00 94.69 75 VAL A C 1
ATOM 600 O O . VAL A 1 75 ? -22.601 4.828 19.910 1.00 94.69 75 VAL A O 1
ATOM 603 N N . ASP A 1 76 ? -23.913 4.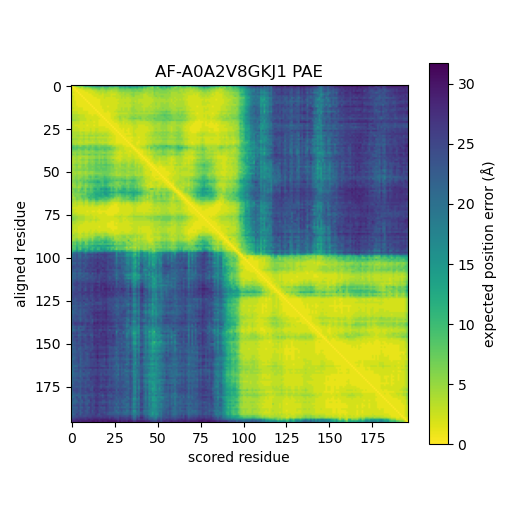260 18.198 1.00 92.44 76 ASP A N 1
ATOM 604 C CA . ASP A 1 76 ? -24.933 5.275 18.469 1.00 92.44 76 ASP A CA 1
ATOM 605 C C . ASP A 1 76 ? -26.064 4.745 19.367 1.00 92.44 76 ASP A C 1
ATOM 607 O O . ASP A 1 76 ? -26.104 3.567 19.724 1.00 92.44 76 ASP A O 1
ATOM 611 N N . GLU A 1 77 ? -27.033 5.606 19.689 1.00 93.50 77 GLU A N 1
ATOM 612 C CA . GLU A 1 77 ? -28.220 5.261 20.491 1.00 93.50 77 GLU A CA 1
ATOM 613 C C . GLU A 1 77 ? -29.071 4.123 19.887 1.00 93.50 77 GLU A C 1
ATOM 615 O O . GLU A 1 77 ? -29.909 3.542 20.574 1.00 93.50 77 GLU A O 1
ATOM 620 N N . LYS A 1 78 ? -28.876 3.793 18.603 1.00 93.50 78 LYS A N 1
ATOM 621 C CA . LYS A 1 78 ? -29.564 2.703 17.893 1.00 93.50 78 LYS A CA 1
ATOM 622 C C . LYS A 1 78 ? -28.710 1.434 17.794 1.00 93.50 78 LYS A C 1
ATOM 624 O O . LYS A 1 78 ? -29.127 0.486 17.133 1.00 93.50 78 LYS A O 1
ATOM 629 N N . GLY A 1 79 ? -27.525 1.414 18.405 1.00 88.12 79 GLY A N 1
ATOM 630 C CA . GLY A 1 79 ? -26.589 0.292 18.349 1.00 88.12 79 GLY A CA 1
ATOM 631 C C . GLY A 1 79 ? -25.831 0.173 17.025 1.00 88.12 79 GLY A C 1
ATOM 632 O O . GLY A 1 79 ? -25.213 -0.857 16.767 1.00 88.12 79 GLY A O 1
ATOM 633 N N . ARG A 1 80 ? -25.862 1.198 16.163 1.00 89.56 80 ARG A N 1
ATOM 634 C CA . ARG A 1 80 ? -25.102 1.193 14.906 1.00 89.56 80 ARG A CA 1
ATOM 635 C C . ARG A 1 80 ? -23.657 1.572 15.189 1.00 89.56 80 ARG A C 1
ATOM 637 O O . ARG A 1 80 ? -23.404 2.554 15.883 1.00 89.56 80 ARG A O 1
ATOM 644 N N . ILE A 1 81 ? -22.718 0.828 14.614 1.00 89.81 81 ILE A N 1
ATOM 645 C CA . ILE A 1 81 ? -21.287 1.117 14.735 1.00 89.81 81 ILE A CA 1
ATOM 646 C C . ILE A 1 81 ? -20.972 2.461 14.070 1.00 89.81 81 ILE A C 1
ATOM 648 O O . ILE A 1 81 ? -21.281 2.674 12.900 1.00 89.81 81 ILE A O 1
ATOM 652 N N . MET A 1 82 ? -20.335 3.352 14.828 1.00 90.25 82 MET A N 1
ATOM 653 C CA . MET A 1 82 ? -19.816 4.638 14.358 1.00 90.25 82 MET A CA 1
ATOM 654 C C . MET A 1 82 ? -18.300 4.603 14.167 1.00 90.25 82 MET A C 1
ATOM 656 O O . MET A 1 82 ? -17.781 5.176 13.215 1.00 90.25 82 MET A O 1
ATOM 660 N N . VAL A 1 83 ? -17.590 3.943 15.083 1.00 90.75 83 VAL A N 1
ATOM 661 C CA . VAL A 1 83 ? -16.128 3.826 15.068 1.00 90.75 83 VAL A CA 1
ATOM 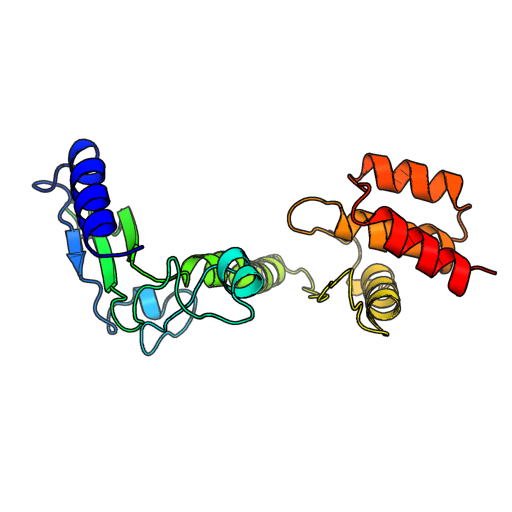662 C C . VAL A 1 83 ? -15.765 2.396 15.421 1.00 90.75 83 VAL A C 1
ATOM 664 O O . VAL A 1 83 ? -16.232 1.890 16.437 1.00 90.75 83 VAL A O 1
ATOM 667 N N . VAL A 1 84 ? -14.913 1.763 14.618 1.00 89.62 84 VAL A N 1
ATOM 668 C CA . VAL A 1 84 ? -14.308 0.464 14.932 1.00 89.62 84 VAL A CA 1
ATOM 669 C C . VAL A 1 84 ? -12.900 0.713 15.451 1.00 89.62 84 VAL A C 1
ATOM 671 O O . VAL A 1 84 ? -12.133 1.470 14.863 1.00 89.62 84 VAL A O 1
ATOM 674 N N . MET A 1 85 ? -12.568 0.086 16.569 1.00 90.56 85 MET A N 1
ATOM 675 C CA . MET A 1 85 ? -11.280 0.194 17.239 1.00 90.56 85 MET A CA 1
ATOM 676 C C . MET A 1 85 ? -10.677 -1.201 17.320 1.00 90.56 85 MET A C 1
ATOM 678 O O . MET A 1 85 ? -11.065 -1.991 18.181 1.00 90.56 85 MET A O 1
ATOM 682 N N . ILE A 1 86 ? -9.729 -1.495 16.435 1.00 88.25 86 ILE A N 1
ATOM 683 C CA . ILE A 1 86 ? -8.916 -2.708 16.516 1.00 88.25 86 ILE A CA 1
ATOM 684 C C . ILE A 1 86 ? -7.592 -2.322 17.171 1.00 88.25 86 ILE A C 1
ATOM 686 O O . ILE A 1 86 ? -6.856 -1.461 16.696 1.00 88.25 86 ILE A O 1
ATOM 690 N N . HIS A 1 87 ? -7.352 -2.881 18.348 1.00 87.00 87 HIS A N 1
ATOM 691 C CA . HIS A 1 87 ? -6.270 -2.508 19.243 1.00 87.00 87 HIS A CA 1
ATOM 692 C C . HIS A 1 87 ? -5.167 -3.559 19.202 1.00 87.00 87 HIS A C 1
ATOM 694 O O . HIS A 1 87 ? -5.457 -4.748 19.146 1.00 87.00 87 HIS A O 1
ATOM 700 N N . ASP A 1 88 ? -3.912 -3.104 19.257 1.00 85.00 88 ASP A N 1
ATOM 701 C CA . ASP A 1 88 ? -2.721 -3.961 19.145 1.00 85.00 88 ASP A CA 1
ATOM 702 C C . ASP A 1 88 ? -2.652 -4.822 17.872 1.00 85.00 88 ASP A C 1
ATOM 704 O O . ASP A 1 88 ? -1.905 -5.794 17.836 1.00 85.00 88 ASP A O 1
ATOM 708 N N . ASP A 1 89 ? -3.354 -4.421 16.812 1.00 84.31 89 ASP A N 1
ATOM 709 C CA . ASP A 1 89 ? -3.401 -5.159 15.557 1.00 84.31 89 ASP A CA 1
ATOM 710 C C . ASP A 1 89 ? -3.572 -4.239 14.337 1.00 84.31 89 ASP A C 1
ATOM 712 O O . ASP A 1 89 ? -4.132 -3.150 14.472 1.00 84.31 89 ASP A O 1
ATOM 716 N N . ASP A 1 90 ? -3.091 -4.683 13.172 1.00 82.38 90 ASP A N 1
ATOM 717 C CA . ASP A 1 90 ? -3.164 -3.962 11.893 1.00 82.38 90 ASP A CA 1
ATOM 718 C C . ASP A 1 90 ? -4.047 -4.658 10.829 1.00 82.38 90 ASP A C 1
ATOM 720 O O . ASP A 1 90 ? -3.889 -4.426 9.632 1.00 82.38 90 ASP A O 1
ATOM 724 N N . ILE A 1 91 ? -5.017 -5.492 11.243 1.00 78.81 91 ILE A N 1
ATOM 725 C CA . ILE A 1 91 ? -6.098 -6.035 10.387 1.00 78.81 91 ILE A CA 1
ATOM 726 C C . ILE A 1 91 ? -6.694 -4.990 9.430 1.00 78.81 91 ILE A C 1
ATOM 728 O O . ILE A 1 91 ? -6.875 -5.334 8.257 1.00 78.81 91 ILE A O 1
ATOM 732 N N . PRO A 1 92 ? -6.978 -3.737 9.848 1.00 70.06 92 PRO A N 1
ATOM 733 C CA . PRO A 1 92 ? -7.526 -2.742 8.935 1.00 70.06 92 PRO A CA 1
ATOM 734 C C . PRO A 1 92 ? -6.637 -2.445 7.720 1.00 70.06 92 PRO A C 1
ATOM 736 O O . PRO A 1 92 ? -7.186 -2.281 6.638 1.00 70.06 92 PRO A O 1
ATOM 739 N N . ASP A 1 93 ? -5.300 -2.448 7.835 1.00 72.56 93 ASP A N 1
ATOM 740 C CA . ASP A 1 93 ? -4.401 -2.246 6.676 1.00 72.56 93 ASP A CA 1
ATOM 741 C C . ASP A 1 93 ? -4.545 -3.404 5.672 1.00 72.56 93 ASP A C 1
ATOM 743 O O . ASP A 1 93 ? -4.518 -3.202 4.457 1.00 72.56 93 ASP A O 1
ATOM 747 N N . GLY A 1 94 ? -4.782 -4.623 6.170 1.00 67.44 94 GLY A N 1
ATOM 748 C CA . GLY A 1 94 ? -5.178 -5.768 5.351 1.00 67.44 94 GLY A CA 1
ATOM 749 C C . GLY A 1 94 ? -6.514 -5.536 4.645 1.00 67.44 94 GLY A C 1
ATOM 750 O O . GLY A 1 94 ? -6.602 -5.718 3.437 1.00 67.44 94 GLY A O 1
ATOM 751 N N . TRP A 1 95 ? -7.541 -5.060 5.353 1.00 70.25 95 TRP A N 1
ATOM 752 C CA . TRP A 1 95 ? -8.851 -4.768 4.754 1.00 70.25 95 TRP A CA 1
ATOM 753 C C . TRP A 1 95 ? -8.807 -3.646 3.713 1.00 70.25 95 TRP A C 1
ATOM 755 O O . TRP A 1 95 ? -9.442 -3.759 2.664 1.00 70.25 95 TRP A O 1
ATOM 765 N N . GLU A 1 96 ? -8.035 -2.591 3.969 1.00 66.06 96 GLU A N 1
ATOM 766 C CA . GLU A 1 96 ? -7.836 -1.476 3.041 1.00 66.06 96 GLU A CA 1
ATOM 767 C C . GLU A 1 96 ? -7.130 -1.926 1.754 1.00 66.06 96 GLU A C 1
ATOM 769 O O . GLU A 1 96 ? -7.438 -1.426 0.672 1.00 66.06 96 GLU A O 1
ATOM 774 N N . ARG A 1 97 ? -6.218 -2.904 1.843 1.00 65.19 97 ARG A N 1
ATOM 775 C CA . ARG A 1 97 ? -5.437 -3.398 0.696 1.00 65.19 97 ARG A CA 1
ATOM 776 C C . ARG A 1 97 ? -6.076 -4.573 -0.034 1.00 65.19 97 ARG A C 1
ATOM 778 O O . ARG A 1 97 ? -6.028 -4.623 -1.258 1.00 65.19 97 ARG A O 1
ATOM 785 N N . GLU A 1 98 ? -6.680 -5.515 0.682 1.00 61.25 98 GLU A N 1
ATOM 786 C CA . GLU A 1 98 ? -7.350 -6.687 0.102 1.00 61.25 98 GLU A CA 1
ATOM 787 C C . GLU A 1 98 ? -8.746 -6.343 -0.441 1.00 61.25 98 GLU A C 1
ATOM 789 O O . GLU A 1 98 ? -9.234 -6.999 -1.366 1.00 61.25 98 GLU A O 1
ATOM 794 N N . GLY A 1 99 ? -9.372 -5.269 0.060 1.00 61.38 99 GLY A N 1
ATOM 795 C CA . GLY A 1 99 ? -10.609 -4.719 -0.494 1.00 61.38 99 GLY A CA 1
ATOM 796 C C . GLY A 1 99 ? -10.448 -4.157 -1.909 1.00 61.38 99 GLY A C 1
ATOM 797 O O . GLY A 1 99 ? -11.411 -4.161 -2.676 1.00 61.38 99 GLY A O 1
ATOM 798 N N . GLU A 1 100 ? -9.239 -3.744 -2.300 1.00 69.00 100 GLU A N 1
ATOM 799 C CA . GLU A 1 100 ? -8.966 -3.189 -3.628 1.00 69.00 100 GLU A CA 1
ATOM 800 C C . GLU A 1 100 ? -9.290 -4.189 -4.738 1.00 69.00 100 GLU A C 1
ATOM 802 O O . GLU A 1 100 ? -10.016 -3.865 -5.675 1.00 69.00 100 GLU A O 1
ATOM 807 N N . GLY A 1 101 ? -8.828 -5.436 -4.613 1.00 75.75 101 GLY A N 1
ATOM 808 C CA . GLY A 1 101 ? -9.094 -6.459 -5.623 1.00 75.75 101 GLY A CA 1
ATOM 809 C C . GLY A 1 101 ? -10.587 -6.761 -5.775 1.00 75.75 101 GLY A C 1
ATOM 810 O O . GLY A 1 101 ? -11.071 -6.943 -6.893 1.00 75.75 101 GLY A O 1
ATOM 811 N N . ALA A 1 102 ? -11.330 -6.786 -4.665 1.00 72.62 102 ALA A N 1
ATOM 812 C CA . ALA A 1 102 ? -12.779 -6.972 -4.675 1.00 72.62 102 ALA A CA 1
ATOM 813 C C . ALA A 1 102 ? -13.514 -5.760 -5.278 1.00 72.62 102 ALA A C 1
ATOM 815 O O . ALA A 1 102 ? -14.428 -5.947 -6.080 1.00 72.62 102 ALA A O 1
ATOM 816 N N . ALA A 1 103 ? -13.088 -4.537 -4.952 1.00 70.50 103 ALA A N 1
ATOM 817 C CA . ALA A 1 103 ? -13.656 -3.299 -5.483 1.00 70.50 103 ALA A CA 1
ATOM 818 C C . ALA A 1 103 ? -13.388 -3.126 -6.989 1.00 70.50 103 ALA A C 1
ATOM 820 O O . ALA A 1 103 ? -14.282 -2.753 -7.744 1.00 70.50 103 ALA A O 1
ATOM 821 N N . VAL A 1 104 ? -12.181 -3.458 -7.453 1.00 74.12 104 VAL A N 1
ATOM 822 C CA . VAL A 1 104 ? -11.822 -3.453 -8.882 1.00 74.12 104 VAL A CA 1
ATOM 823 C C . VAL A 1 104 ? -12.696 -4.453 -9.644 1.00 74.12 104 VAL A C 1
ATOM 825 O O . VAL A 1 104 ? -13.292 -4.108 -10.664 1.00 74.12 104 VAL A O 1
ATOM 828 N N . LYS A 1 105 ? -12.863 -5.669 -9.110 1.00 79.38 105 LYS A N 1
ATOM 829 C CA . LYS A 1 105 ? -13.737 -6.686 -9.714 1.00 79.38 105 LYS A CA 1
ATOM 830 C C . LYS A 1 105 ? -15.209 -6.271 -9.719 1.00 79.38 105 LYS A C 1
ATOM 832 O O . LYS A 1 105 ? -15.885 -6.494 -10.719 1.00 79.38 105 LYS A O 1
ATOM 837 N N . SER A 1 106 ? -15.715 -5.658 -8.647 1.00 70.19 106 SER A N 1
ATOM 838 C CA . SER A 1 106 ? -17.108 -5.189 -8.590 1.00 70.19 106 SER A CA 1
ATOM 839 C C . SER A 1 106 ? -17.374 -4.018 -9.542 1.00 70.19 106 SER A C 1
ATOM 841 O O . SER A 1 106 ? -18.478 -3.902 -10.067 1.00 70.19 106 SER A O 1
ATOM 843 N N . ALA A 1 107 ? -16.350 -3.216 -9.845 1.00 73.56 107 ALA A N 1
ATOM 844 C CA . ALA A 1 107 ? -16.376 -2.199 -10.893 1.00 73.56 107 ALA A CA 1
ATOM 845 C C . ALA A 1 107 ? -16.259 -2.775 -12.323 1.00 73.56 107 ALA A C 1
ATOM 847 O O . ALA A 1 107 ? -16.229 -2.013 -13.288 1.00 73.56 107 ALA A O 1
ATOM 848 N N . GLY A 1 108 ? -16.191 -4.104 -12.481 1.00 79.50 108 GLY A N 1
ATOM 849 C CA . GLY A 1 108 ? -16.078 -4.777 -13.779 1.00 79.50 108 GLY A CA 1
ATOM 850 C C . GLY A 1 108 ? -14.676 -4.729 -14.391 1.00 79.50 108 GLY A C 1
ATOM 851 O O . GLY A 1 108 ? -14.527 -4.957 -15.589 1.00 79.50 108 GLY A O 1
ATOM 852 N N . MET A 1 109 ? -13.652 -4.423 -13.593 1.00 78.81 109 MET A N 1
ATOM 853 C CA . MET A 1 109 ? -12.265 -4.318 -14.039 1.00 78.81 109 MET A CA 1
ATOM 854 C C . MET A 1 109 ? -11.468 -5.584 -13.691 1.00 78.81 109 MET A C 1
ATOM 856 O O . MET A 1 109 ? -11.725 -6.261 -12.692 1.00 78.81 109 MET A O 1
ATOM 860 N N . ASN A 1 110 ? -10.441 -5.881 -14.489 1.00 84.50 110 ASN A N 1
ATOM 861 C CA . ASN A 1 110 ? -9.474 -6.928 -14.164 1.00 84.50 110 ASN A CA 1
ATOM 862 C C . ASN A 1 110 ? -8.481 -6.422 -13.109 1.00 84.50 110 ASN A C 1
ATOM 864 O O . ASN A 1 110 ? -7.858 -5.376 -13.288 1.00 84.50 110 ASN A O 1
ATOM 868 N N . TYR A 1 111 ? -8.299 -7.186 -12.029 1.00 85.38 111 TYR A N 1
ATOM 869 C CA . TYR A 1 111 ? -7.295 -6.897 -11.003 1.00 85.38 111 TYR A CA 1
ATOM 870 C C . TYR A 1 111 ? -6.023 -7.710 -11.247 1.00 85.38 111 TYR A C 1
ATOM 872 O O . TYR A 1 111 ? -6.076 -8.941 -11.291 1.00 85.38 111 TYR A O 1
ATOM 880 N N . VAL A 1 112 ? -4.883 -7.028 -11.366 1.00 88.12 112 VAL A N 1
ATOM 881 C CA . VAL A 1 112 ? -3.559 -7.647 -11.510 1.00 88.12 112 VAL A CA 1
ATOM 882 C C . VAL A 1 112 ? -2.657 -7.139 -10.391 1.00 88.12 112 VAL A C 1
ATOM 884 O O . VAL A 1 112 ? -2.313 -5.961 -10.350 1.00 88.12 112 VAL A O 1
ATOM 887 N N . HIS A 1 113 ? -2.258 -8.037 -9.491 1.00 87.94 113 HIS A N 1
ATOM 888 C CA . HIS A 1 113 ? -1.318 -7.727 -8.419 1.00 87.94 113 HIS A CA 1
ATOM 889 C C . HIS A 1 113 ? 0.113 -8.067 -8.846 1.00 87.94 113 HIS A C 1
ATOM 891 O O . HIS A 1 113 ? 0.392 -9.204 -9.223 1.00 87.94 113 HIS A O 1
ATOM 897 N N . LEU A 1 114 ? 1.021 -7.093 -8.763 1.00 87.12 114 LEU A N 1
ATOM 898 C CA . LEU A 1 114 ? 2.434 -7.254 -9.111 1.00 87.12 114 LEU A CA 1
ATOM 899 C C . LEU A 1 114 ? 3.311 -6.913 -7.899 1.00 87.12 114 LEU A C 1
ATOM 901 O O . LEU A 1 114 ? 3.536 -5.730 -7.618 1.00 87.12 114 LEU A O 1
ATOM 905 N N . PRO A 1 115 ? 3.810 -7.924 -7.165 1.00 83.31 115 PRO A N 1
ATOM 906 C CA . PRO A 1 115 ? 4.750 -7.707 -6.075 1.00 83.31 115 PRO A CA 1
ATOM 907 C C . PRO A 1 115 ? 6.013 -7.001 -6.579 1.00 83.31 115 PRO A C 1
ATOM 909 O O . PRO A 1 115 ? 6.680 -7.470 -7.496 1.00 83.31 115 PRO A O 1
ATOM 912 N N . PHE A 1 116 ? 6.348 -5.862 -5.974 1.00 83.75 116 PHE A N 1
ATOM 913 C CA . PHE A 1 116 ? 7.502 -5.055 -6.364 1.00 83.75 116 PHE A CA 1
ATOM 914 C C . PHE A 1 116 ? 8.438 -4.862 -5.170 1.00 83.75 116 PHE A C 1
ATOM 916 O O . PHE A 1 116 ? 8.097 -4.151 -4.214 1.00 83.75 116 PHE A O 1
ATOM 923 N N . ASP A 1 117 ? 9.643 -5.417 -5.274 1.00 81.94 117 ASP A N 1
ATOM 924 C CA . ASP A 1 117 ? 10.779 -5.123 -4.404 1.00 81.94 117 ASP A CA 1
ATOM 925 C C . ASP A 1 117 ? 11.929 -4.546 -5.253 1.00 81.94 117 ASP A C 1
ATOM 927 O O . ASP A 1 117 ? 12.483 -5.262 -6.079 1.00 81.94 117 ASP A O 1
ATOM 931 N N . PRO A 1 118 ? 12.309 -3.262 -5.095 1.00 71.62 118 PRO A N 1
ATOM 932 C CA . PRO A 1 118 ? 13.415 -2.685 -5.865 1.00 71.62 118 PRO A CA 1
ATOM 933 C C . PRO A 1 118 ? 14.781 -3.296 -5.536 1.00 71.62 118 PRO A C 1
ATOM 935 O O . PRO A 1 118 ? 15.703 -3.137 -6.329 1.00 71.62 118 PRO A O 1
ATOM 938 N N . GLN A 1 119 ? 14.950 -3.899 -4.353 1.00 75.38 119 GLN A N 1
ATOM 939 C CA . GLN A 1 119 ? 16.230 -4.476 -3.934 1.00 75.38 119 GLN A CA 1
ATOM 940 C C . GLN A 1 119 ? 16.414 -5.881 -4.498 1.00 75.38 119 GLN A C 1
ATOM 942 O O . GLN A 1 119 ? 17.523 -6.236 -4.879 1.00 75.38 119 GLN A O 1
ATOM 947 N N . ASN A 1 120 ? 15.323 -6.643 -4.578 1.00 78.06 120 ASN A N 1
ATOM 948 C CA . ASN A 1 120 ? 15.288 -7.998 -5.117 1.00 78.06 120 ASN A CA 1
ATOM 949 C C . ASN A 1 120 ? 14.061 -8.154 -6.029 1.00 78.06 120 ASN A C 1
ATOM 951 O O . ASN A 1 120 ? 13.086 -8.800 -5.636 1.00 78.06 120 ASN A O 1
ATOM 955 N N . PRO A 1 121 ? 14.056 -7.519 -7.213 1.00 75.94 121 PRO A N 1
ATOM 956 C CA . PRO A 1 121 ? 12.916 -7.599 -8.113 1.00 75.94 121 PRO A CA 1
ATOM 957 C C . PRO A 1 121 ? 12.732 -9.036 -8.599 1.00 75.94 121 PRO A C 1
ATOM 959 O O . PRO A 1 121 ? 13.700 -9.701 -8.969 1.00 75.94 121 PRO A O 1
ATOM 962 N N . ASP A 1 122 ? 11.483 -9.506 -8.612 1.00 80.75 122 ASP A N 1
ATOM 963 C CA . ASP A 1 122 ? 11.135 -10.782 -9.236 1.00 80.75 122 ASP A CA 1
ATOM 964 C C . ASP A 1 122 ? 11.580 -10.763 -10.708 1.00 80.75 122 ASP A C 1
ATOM 966 O O . ASP A 1 122 ? 11.349 -9.780 -11.421 1.00 80.75 122 ASP A O 1
ATOM 970 N N . ALA A 1 123 ? 12.228 -11.842 -11.155 1.00 80.25 123 ALA A N 1
ATOM 971 C CA . ALA A 1 123 ? 12.780 -11.950 -12.504 1.00 80.25 123 ALA A CA 1
ATOM 972 C C . ALA A 1 123 ? 11.722 -11.748 -13.605 1.00 80.25 123 ALA A C 1
ATOM 974 O O . ALA A 1 123 ? 12.050 -11.268 -14.686 1.00 80.25 123 ALA A O 1
ATOM 975 N N . HIS A 1 124 ? 10.458 -12.063 -13.319 1.00 87.31 124 HIS A N 1
ATOM 976 C CA . HIS A 1 124 ? 9.331 -11.950 -14.239 1.00 87.31 124 HIS A CA 1
ATOM 977 C C . HIS A 1 124 ? 8.488 -10.688 -14.021 1.00 87.31 124 HIS A C 1
ATOM 979 O O . HIS A 1 124 ? 7.499 -10.491 -14.723 1.00 87.31 124 HIS A O 1
ATOM 985 N N . LEU A 1 125 ? 8.839 -9.816 -13.069 1.00 91.69 125 LEU A N 1
ATOM 986 C CA . LEU A 1 125 ? 8.056 -8.620 -12.737 1.00 91.69 125 LEU A CA 1
ATOM 987 C C . LEU A 1 125 ? 7.783 -7.733 -13.959 1.00 91.69 125 LEU A C 1
ATOM 989 O O . LEU A 1 125 ? 6.645 -7.316 -14.178 1.00 91.69 125 LEU A O 1
ATOM 993 N N . ILE A 1 126 ? 8.823 -7.437 -14.742 1.00 92.25 126 ILE A N 1
ATOM 994 C CA . ILE A 1 126 ? 8.712 -6.566 -15.918 1.00 92.25 126 ILE A CA 1
ATOM 995 C C . ILE A 1 126 ? 7.898 -7.242 -17.020 1.00 92.25 126 ILE A C 1
ATOM 997 O O . ILE A 1 126 ? 6.988 -6.616 -17.562 1.00 92.25 126 ILE A O 1
ATOM 1001 N N . ASP A 1 127 ? 8.166 -8.514 -17.305 1.00 91.62 127 ASP A N 1
ATOM 1002 C CA . ASP A 1 127 ? 7.444 -9.266 -18.334 1.00 91.62 127 ASP A CA 1
ATOM 1003 C C . ASP A 1 127 ? 5.955 -9.379 -17.996 1.00 91.62 127 ASP A C 1
ATOM 1005 O O . ASP A 1 127 ? 5.098 -9.092 -18.832 1.00 91.62 127 ASP A O 1
ATOM 1009 N N . ASN A 1 128 ? 5.637 -9.702 -16.740 1.00 94.00 128 ASN A N 1
ATOM 1010 C CA . ASN A 1 128 ? 4.264 -9.772 -16.249 1.00 94.00 128 ASN A CA 1
ATOM 1011 C C . ASN A 1 128 ? 3.576 -8.405 -16.307 1.00 94.00 128 ASN A C 1
ATOM 1013 O O . ASN A 1 128 ? 2.406 -8.324 -16.679 1.00 94.00 128 ASN A O 1
ATOM 1017 N N . PHE A 1 129 ? 4.292 -7.324 -15.981 1.00 94.62 129 PHE A N 1
ATOM 1018 C CA . PHE A 1 129 ? 3.764 -5.969 -16.110 1.00 94.62 129 PHE A CA 1
ATOM 1019 C C . PHE A 1 129 ? 3.448 -5.611 -17.564 1.00 94.62 129 PHE A C 1
ATOM 1021 O O . PHE A 1 129 ? 2.341 -5.155 -17.854 1.00 94.62 129 PHE A O 1
ATOM 1028 N N . ILE A 1 130 ? 4.393 -5.833 -18.484 1.00 93.75 130 ILE A N 1
ATOM 1029 C CA . ILE A 1 130 ? 4.215 -5.530 -19.908 1.00 93.75 130 ILE A CA 1
ATOM 1030 C C . ILE A 1 130 ? 3.069 -6.365 -20.478 1.00 93.75 130 ILE A C 1
ATOM 1032 O O . ILE A 1 130 ? 2.184 -5.807 -21.127 1.00 93.75 130 ILE A O 1
ATOM 1036 N N . ALA A 1 131 ? 3.024 -7.668 -20.194 1.00 93.62 131 ALA A N 1
ATOM 1037 C CA . ALA A 1 131 ? 1.939 -8.543 -20.626 1.00 93.62 131 ALA A CA 1
ATOM 1038 C C . ALA A 1 131 ? 0.581 -8.059 -20.094 1.00 93.62 131 ALA A C 1
ATOM 1040 O O . ALA A 1 131 ? -0.373 -7.923 -20.860 1.00 93.62 131 ALA A O 1
ATOM 1041 N N . ALA A 1 132 ? 0.495 -7.723 -18.804 1.00 92.44 132 ALA A N 1
ATOM 1042 C CA . ALA A 1 132 ? -0.740 -7.244 -18.197 1.00 92.44 132 ALA A CA 1
ATOM 1043 C C . ALA A 1 132 ? -1.212 -5.918 -18.806 1.00 92.44 132 ALA A C 1
ATOM 1045 O O . ALA A 1 132 ? -2.390 -5.785 -19.126 1.00 92.44 132 ALA A O 1
ATOM 1046 N N . VAL A 1 133 ? -0.315 -4.948 -18.989 1.00 90.94 133 VAL A N 1
ATOM 1047 C CA . VAL A 1 133 ? -0.681 -3.606 -19.458 1.00 90.94 133 VAL A CA 1
ATOM 1048 C C . VAL A 1 133 ? -0.841 -3.525 -20.976 1.00 90.94 133 VAL A C 1
ATOM 1050 O O . VAL A 1 133 ? -1.388 -2.552 -21.470 1.00 90.94 133 VAL A O 1
ATOM 1053 N N . THR A 1 134 ? -0.384 -4.506 -21.750 1.00 90.94 134 THR A N 1
ATOM 1054 C CA . THR A 1 134 ? -0.585 -4.522 -23.214 1.00 90.94 134 THR A CA 1
ATOM 1055 C C . THR A 1 134 ? -1.750 -5.408 -23.648 1.00 90.94 134 THR A C 1
ATOM 1057 O O . THR A 1 134 ? -2.244 -5.263 -24.765 1.00 90.94 134 THR A O 1
ATOM 1060 N N . ALA A 1 135 ? -2.242 -6.278 -22.764 1.00 89.81 135 ALA A N 1
ATOM 1061 C CA . ALA A 1 135 ? -3.402 -7.115 -23.020 1.00 89.81 135 ALA A CA 1
ATOM 1062 C C . ALA A 1 135 ? -4.667 -6.275 -23.270 1.00 89.81 135 ALA A C 1
ATOM 1064 O O . ALA A 1 135 ? -5.048 -5.437 -22.451 1.00 89.81 135 ALA A O 1
ATOM 1065 N N . THR A 1 136 ? -5.351 -6.527 -24.390 1.00 89.69 136 THR A N 1
ATOM 1066 C CA . THR A 1 136 ? -6.528 -5.750 -24.816 1.00 89.69 136 THR A CA 1
ATOM 1067 C C . THR A 1 136 ? -7.647 -5.769 -23.776 1.00 89.69 136 THR A C 1
ATOM 1069 O O . THR A 1 136 ? -8.283 -4.748 -23.547 1.00 89.69 136 THR A O 1
ATOM 1072 N N . GLN A 1 137 ? -7.849 -6.896 -23.090 1.00 86.25 137 GLN A N 1
ATOM 1073 C CA . GLN A 1 137 ? -8.853 -7.027 -22.032 1.00 86.25 137 GLN A CA 1
ATOM 1074 C C . GLN A 1 137 ? -8.546 -6.209 -20.768 1.00 86.25 137 GLN A C 1
ATOM 1076 O O . GLN A 1 137 ? -9.423 -6.048 -19.927 1.00 86.25 137 GLN A O 1
ATOM 1081 N N . ASN A 1 138 ? -7.317 -5.713 -20.611 1.00 86.50 138 ASN A N 1
ATOM 1082 C CA . ASN A 1 138 ? -6.902 -4.889 -19.475 1.00 86.50 138 ASN A CA 1
ATOM 1083 C C . ASN A 1 138 ? -6.839 -3.397 -19.833 1.00 86.50 138 ASN A C 1
ATOM 1085 O O . ASN A 1 138 ? -6.398 -2.595 -19.013 1.00 86.50 138 ASN A O 1
ATOM 1089 N N . GLN A 1 139 ? -7.246 -3.023 -21.050 1.00 82.19 139 GLN A N 1
ATOM 1090 C CA . GLN A 1 139 ? -7.238 -1.645 -21.524 1.00 82.19 139 GLN A CA 1
ATOM 1091 C C . GLN A 1 139 ? -8.649 -1.035 -21.496 1.00 82.19 139 GLN A C 1
ATOM 1093 O O . GLN A 1 139 ? -9.592 -1.680 -21.957 1.00 82.19 139 GLN A O 1
ATOM 1098 N N . PRO A 1 140 ? -8.810 0.216 -21.018 1.00 84.62 140 PRO A N 1
ATOM 1099 C CA . PRO A 1 140 ? -7.785 1.094 -20.438 1.00 84.62 140 PRO A CA 1
ATOM 1100 C C . PRO A 1 140 ? -7.306 0.626 -19.050 1.00 84.62 140 PRO A C 1
ATOM 1102 O O . PRO A 1 140 ? -8.106 0.182 -18.230 1.00 84.62 140 PRO A O 1
ATOM 1105 N N . ALA A 1 141 ? -6.003 0.763 -18.780 1.00 85.12 141 ALA A N 1
ATOM 1106 C CA . ALA A 1 141 ? -5.392 0.337 -17.517 1.00 85.12 141 ALA A CA 1
ATOM 1107 C C . ALA A 1 141 ? -5.174 1.506 -16.543 1.00 85.12 141 ALA A C 1
ATOM 1109 O O . ALA A 1 141 ? -4.684 2.568 -16.930 1.00 85.12 141 ALA A O 1
ATOM 1110 N N . TYR A 1 142 ? -5.449 1.271 -15.259 1.00 84.69 142 TYR A N 1
ATOM 1111 C CA . TYR A 1 142 ? -5.021 2.133 -14.158 1.00 84.69 142 TYR A CA 1
ATOM 1112 C C . TYR A 1 142 ? -3.873 1.455 -13.406 1.00 84.69 142 TYR A C 1
ATOM 1114 O O . TYR A 1 142 ? -4.045 0.374 -12.849 1.00 84.69 142 TYR A O 1
ATOM 1122 N N . VAL A 1 143 ? -2.693 2.077 -13.408 1.00 88.19 143 VAL A N 1
ATOM 1123 C CA . VAL A 1 143 ? -1.492 1.545 -12.751 1.00 88.19 143 VAL A CA 1
ATOM 1124 C C . VAL A 1 143 ? -1.121 2.462 -11.597 1.00 88.19 143 VAL A C 1
ATOM 1126 O O . VAL A 1 143 ? -0.872 3.649 -11.800 1.00 88.19 143 VAL A O 1
ATOM 1129 N N . HIS A 1 144 ? -1.041 1.917 -10.387 1.00 87.44 144 HIS A N 1
ATOM 1130 C CA . HIS A 1 144 ? -0.700 2.692 -9.199 1.00 87.44 144 HIS A CA 1
ATOM 1131 C C . HIS A 1 144 ? 0.225 1.915 -8.257 1.00 87.44 144 HIS A C 1
ATOM 1133 O O . HIS A 1 144 ? 0.529 0.736 -8.420 1.00 87.44 144 HIS A O 1
ATOM 1139 N N . CYS A 1 145 ? 0.733 2.634 -7.265 1.00 85.06 145 CYS A N 1
ATOM 1140 C CA . CYS A 1 145 ? 1.369 2.079 -6.081 1.00 85.06 145 CYS A CA 1
ATOM 1141 C C . CYS A 1 145 ? 1.142 3.076 -4.933 1.00 85.06 145 CYS A C 1
ATOM 1143 O O . CYS A 1 145 ? 0.487 4.091 -5.136 1.00 85.06 145 CYS A O 1
ATOM 1145 N N . ALA A 1 146 ? 1.738 2.858 -3.758 1.00 80.31 146 ALA A N 1
ATOM 1146 C CA . ALA A 1 146 ? 1.533 3.755 -2.610 1.00 80.31 146 ALA A CA 1
ATOM 1147 C C . ALA A 1 146 ? 1.829 5.254 -2.867 1.00 80.31 146 ALA A C 1
ATOM 1149 O O . ALA A 1 146 ? 1.219 6.100 -2.232 1.00 80.31 146 ALA A O 1
ATOM 1150 N N . ALA A 1 147 ? 2.778 5.594 -3.751 1.00 83.81 147 ALA A N 1
ATOM 1151 C CA . ALA A 1 147 ? 3.197 6.987 -3.977 1.00 83.81 147 ALA A CA 1
ATOM 1152 C C . ALA A 1 147 ? 3.633 7.271 -5.430 1.00 83.81 147 ALA A C 1
ATOM 1154 O O . ALA A 1 147 ? 4.491 8.112 -5.674 1.00 83.81 147 ALA A O 1
ATOM 1155 N N . GLY A 1 148 ? 3.138 6.501 -6.403 1.00 86.75 148 GLY A N 1
ATOM 1156 C CA . GLY A 1 148 ? 3.465 6.666 -7.832 1.00 86.75 148 GLY A CA 1
ATOM 1157 C C . GLY A 1 148 ? 4.828 6.120 -8.292 1.00 86.75 148 GLY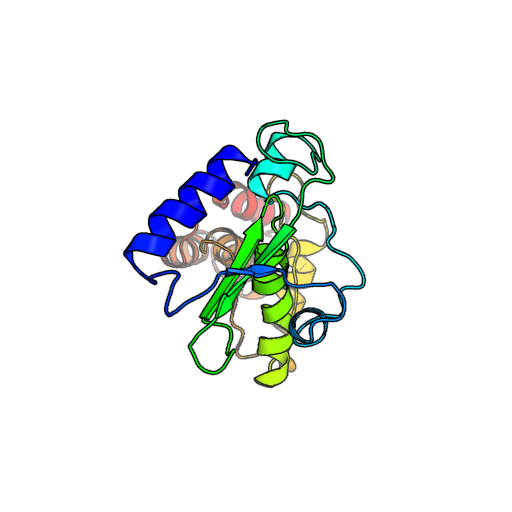 A C 1
ATOM 1158 O O . GLY A 1 148 ? 4.897 5.494 -9.343 1.00 86.75 148 GLY A O 1
ATOM 1159 N N . GLY A 1 149 ? 5.895 6.229 -7.491 1.00 92.19 149 GLY A N 1
ATOM 1160 C CA . GLY A 1 149 ? 7.268 5.945 -7.953 1.00 92.19 149 GLY A CA 1
ATOM 1161 C C . GLY A 1 149 ? 7.530 4.553 -8.560 1.00 92.19 149 GLY A C 1
ATOM 1162 O O . GLY A 1 149 ? 8.261 4.454 -9.540 1.00 92.19 149 GLY A O 1
ATOM 1163 N N . ARG A 1 150 ? 6.909 3.483 -8.033 1.00 93.38 150 ARG A N 1
ATOM 1164 C CA . ARG A 1 150 ? 7.037 2.116 -8.594 1.00 93.38 150 ARG A CA 1
ATOM 1165 C C . ARG A 1 150 ? 6.279 1.962 -9.910 1.00 93.38 150 ARG A C 1
ATOM 1167 O O . ARG A 1 150 ? 6.801 1.394 -10.865 1.00 93.38 150 ARG A O 1
ATOM 1174 N N . ALA A 1 151 ? 5.060 2.499 -9.961 1.00 92.69 151 ALA A N 1
ATOM 1175 C CA . ALA A 1 151 ? 4.250 2.505 -11.174 1.00 92.69 151 ALA A CA 1
ATOM 1176 C C . ALA A 1 151 ? 4.978 3.261 -12.295 1.00 92.69 151 ALA A C 1
ATOM 1178 O O . ALA A 1 151 ? 5.134 2.729 -13.389 1.00 92.69 151 ALA A O 1
ATOM 1179 N N . ALA A 1 152 ? 5.529 4.439 -11.984 1.00 95.81 152 ALA A N 1
ATOM 1180 C CA . ALA A 1 152 ? 6.312 5.232 -12.923 1.00 95.81 152 ALA A CA 1
ATOM 1181 C C . ALA A 1 152 ? 7.583 4.508 -13.404 1.00 95.81 152 ALA A C 1
ATOM 1183 O O . ALA A 1 152 ? 7.907 4.581 -14.587 1.00 95.81 152 ALA A O 1
ATOM 1184 N N . SER A 1 153 ? 8.282 3.765 -12.530 1.00 95.88 153 SER A N 1
ATOM 1185 C CA . SER A 1 153 ? 9.460 2.988 -12.947 1.00 95.88 153 SER A CA 1
ATOM 1186 C C . SER A 1 153 ? 9.111 1.857 -13.915 1.00 95.88 153 SER A C 1
ATOM 1188 O O . SER A 1 153 ? 9.786 1.702 -14.926 1.00 95.88 153 SER A O 1
ATOM 1190 N N . LEU A 1 154 ? 8.037 1.102 -13.652 1.00 95.50 154 LEU A N 1
ATOM 1191 C CA . LEU A 1 154 ? 7.579 0.042 -14.558 1.00 95.50 154 LEU A CA 1
ATOM 1192 C C . LEU A 1 154 ? 7.101 0.628 -15.894 1.00 95.50 154 LEU A C 1
ATOM 1194 O O . LEU A 1 154 ? 7.414 0.103 -16.964 1.00 95.50 154 LEU A O 1
ATOM 1198 N N . TRP A 1 155 ? 6.390 1.756 -15.833 1.00 95.81 155 TRP A N 1
ATOM 1199 C CA . TRP A 1 155 ? 5.909 2.467 -17.011 1.00 95.81 155 TRP A CA 1
ATOM 1200 C C . TRP A 1 155 ? 7.056 2.937 -17.912 1.00 95.81 155 TRP A C 1
ATOM 1202 O O . TRP A 1 155 ? 7.005 2.724 -19.122 1.00 95.81 155 TRP A O 1
ATOM 1212 N N . MET A 1 156 ? 8.126 3.485 -17.325 1.00 96.94 156 MET A N 1
ATOM 1213 C CA . MET A 1 156 ? 9.336 3.874 -18.056 1.00 96.94 156 MET A CA 1
ATOM 1214 C C . MET A 1 156 ? 9.936 2.698 -18.835 1.00 96.94 156 MET A C 1
ATOM 1216 O O . MET A 1 156 ? 10.208 2.827 -20.027 1.00 96.94 156 MET A O 1
ATOM 1220 N N . VAL A 1 157 ? 10.106 1.545 -18.179 1.00 95.62 157 VAL A N 1
ATOM 1221 C CA . VAL A 1 157 ? 10.663 0.340 -18.816 1.00 95.62 157 VAL A CA 1
ATOM 1222 C C . VAL A 1 157 ? 9.781 -0.109 -19.981 1.00 95.62 157 VAL A C 1
ATOM 1224 O O . VAL A 1 157 ? 10.289 -0.375 -21.069 1.00 95.62 157 VAL A O 1
ATOM 1227 N N . LYS A 1 158 ? 8.455 -0.113 -19.801 1.00 95.38 158 LYS A N 1
ATOM 1228 C CA . LYS A 1 158 ? 7.500 -0.440 -20.868 1.00 95.38 158 LYS A CA 1
ATOM 1229 C C . LYS A 1 158 ? 7.609 0.520 -22.054 1.00 95.38 158 LYS A C 1
ATOM 1231 O O . LYS A 1 158 ? 7.578 0.060 -23.194 1.00 95.38 158 LYS A O 1
ATOM 1236 N N . ARG A 1 159 ? 7.754 1.833 -21.825 1.00 96.88 159 ARG A N 1
ATOM 1237 C CA . ARG A 1 159 ? 7.920 2.809 -22.918 1.00 96.88 159 ARG A CA 1
ATOM 1238 C C . ARG A 1 159 ? 9.123 2.482 -23.796 1.00 96.88 159 ARG A C 1
ATOM 1240 O O . ARG A 1 159 ? 9.007 2.528 -25.016 1.00 96.88 159 ARG A O 1
ATOM 1247 N N . VAL A 1 160 ? 10.250 2.118 -23.193 1.00 96.62 160 VAL A N 1
ATOM 1248 C CA . VAL A 1 160 ? 11.461 1.798 -23.957 1.00 96.62 160 VAL A CA 1
ATOM 1249 C C . VAL A 1 160 ? 11.349 0.426 -24.624 1.00 96.62 160 VAL A C 1
ATOM 1251 O O . VAL A 1 160 ? 11.513 0.318 -25.836 1.00 96.62 160 VAL A O 1
ATOM 1254 N N . LEU A 1 161 ? 11.019 -0.620 -23.861 1.00 93.75 161 LEU A N 1
ATOM 1255 C CA . LEU A 1 161 ? 11.098 -2.002 -24.349 1.00 93.75 161 LEU A CA 1
ATOM 1256 C C . LEU A 1 161 ? 9.908 -2.431 -25.218 1.00 93.75 161 LEU A C 1
ATOM 1258 O O . LEU A 1 161 ? 10.091 -3.233 -26.131 1.00 93.75 161 LEU A O 1
ATOM 1262 N N . ALA A 1 162 ? 8.702 -1.924 -24.948 1.00 92.94 162 ALA A N 1
ATOM 1263 C CA . ALA A 1 162 ? 7.490 -2.313 -25.673 1.00 92.94 162 ALA A CA 1
ATOM 1264 C C . ALA A 1 162 ? 7.024 -1.247 -26.676 1.00 92.94 162 ALA A C 1
ATOM 1266 O O . ALA A 1 162 ? 6.596 -1.598 -27.773 1.00 92.94 162 ALA A O 1
ATOM 1267 N N . ASP A 1 163 ? 7.121 0.043 -26.327 1.00 93.94 163 ASP A N 1
ATOM 1268 C CA . ASP A 1 163 ? 6.666 1.129 -27.214 1.00 93.94 163 ASP A CA 1
ATOM 1269 C C . ASP A 1 163 ? 7.779 1.681 -28.123 1.00 93.94 163 ASP A C 1
ATOM 1271 O O . ASP A 1 163 ? 7.497 2.501 -28.999 1.00 93.94 163 ASP A O 1
ATOM 1275 N N . GLY A 1 164 ? 9.035 1.264 -27.922 1.00 95.00 164 GLY A N 1
ATOM 1276 C CA . GLY A 1 164 ? 10.182 1.701 -28.721 1.00 95.00 164 GLY A CA 1
ATOM 1277 C C . GLY A 1 164 ? 10.556 3.174 -28.530 1.00 95.00 164 GLY A C 1
ATOM 1278 O O . GLY A 1 164 ? 11.083 3.797 -29.452 1.00 95.00 164 GLY A O 1
ATOM 1279 N N . TRP A 1 165 ? 10.239 3.765 -27.375 1.00 97.25 165 TRP A N 1
ATOM 1280 C CA . TRP A 1 165 ? 10.631 5.141 -27.064 1.00 97.25 165 TRP A CA 1
ATOM 1281 C C . TRP A 1 165 ? 12.115 5.227 -26.721 1.00 97.25 165 TRP A C 1
ATOM 1283 O O . TRP A 1 165 ? 12.692 4.302 -26.151 1.00 97.25 165 TRP A O 1
ATOM 1293 N N . ASP A 1 166 ? 12.714 6.383 -26.997 1.00 96.75 166 ASP A N 1
ATOM 1294 C CA . ASP A 1 166 ? 14.027 6.711 -26.461 1.00 96.75 166 ASP A CA 1
ATOM 1295 C C . ASP A 1 166 ? 13.975 6.876 -24.930 1.00 96.75 166 ASP A C 1
ATOM 1297 O O . ASP A 1 166 ? 12.959 7.278 -24.347 1.00 96.75 166 ASP A O 1
ATOM 1301 N N . GLU A 1 167 ? 15.096 6.572 -24.273 1.00 96.44 167 GLU A N 1
ATOM 1302 C CA . GLU A 1 167 ? 15.209 6.603 -22.813 1.00 96.44 167 GLU A CA 1
ATOM 1303 C C . GLU A 1 167 ? 14.895 7.987 -22.235 1.00 96.44 167 GLU A C 1
ATOM 1305 O O . GLU A 1 167 ? 14.195 8.087 -21.228 1.00 96.44 167 GLU A O 1
ATOM 1310 N N . GLN A 1 168 ? 15.363 9.062 -22.875 1.00 96.94 168 GLN A N 1
ATOM 1311 C CA . GLN A 1 168 ? 15.209 10.420 -22.354 1.00 96.94 168 GLN A CA 1
ATOM 1312 C C . GLN A 1 168 ? 13.738 10.855 -22.346 1.00 96.94 168 GLN A C 1
ATOM 1314 O O . GLN A 1 168 ? 13.250 11.447 -21.373 1.00 96.94 168 GLN A O 1
ATOM 1319 N N . ARG A 1 169 ? 13.004 10.537 -23.412 1.00 98.06 169 ARG A N 1
ATOM 1320 C CA . ARG A 1 169 ? 11.563 10.759 -23.504 1.00 98.06 169 ARG A CA 1
ATOM 1321 C C . ARG A 1 169 ? 10.807 9.936 -22.465 1.00 98.06 169 ARG A C 1
ATOM 1323 O O . ARG A 1 169 ? 9.951 10.490 -21.774 1.00 98.06 169 ARG A O 1
ATOM 1330 N N . ALA A 1 170 ? 11.130 8.650 -22.321 1.00 97.62 170 ALA A N 1
ATOM 1331 C CA . ALA A 1 170 ? 10.516 7.787 -21.312 1.00 97.62 170 ALA A CA 1
ATOM 1332 C C . ALA A 1 170 ? 10.784 8.296 -19.885 1.00 97.62 170 ALA A C 1
ATOM 1334 O O . ALA A 1 170 ? 9.870 8.349 -19.063 1.00 97.62 170 ALA A O 1
ATOM 1335 N N . LEU A 1 171 ? 12.011 8.744 -19.603 1.00 97.38 171 LEU A N 1
ATOM 1336 C CA . LEU A 1 171 ? 12.406 9.314 -18.316 1.00 97.38 171 LEU A CA 1
ATOM 1337 C C . LEU A 1 171 ? 11.641 10.604 -18.003 1.00 97.38 171 LEU A C 1
ATOM 1339 O O . LEU A 1 171 ? 11.240 10.831 -16.861 1.00 97.38 171 LEU A O 1
ATOM 1343 N N . THR A 1 172 ? 11.420 11.445 -19.013 1.00 98.06 172 THR A N 1
ATOM 1344 C CA . THR A 1 172 ? 10.666 12.697 -18.868 1.00 98.06 172 THR A CA 1
ATOM 1345 C C . THR A 1 172 ? 9.226 12.420 -18.440 1.00 98.06 172 THR A C 1
ATOM 1347 O O . THR A 1 172 ? 8.750 13.009 -17.469 1.00 98.06 172 THR A O 1
ATOM 1350 N N . GLU A 1 173 ? 8.554 11.480 -19.109 1.00 96.62 173 GLU A N 1
ATOM 1351 C CA . GLU A 1 173 ? 7.202 11.056 -18.731 1.00 96.62 173 GLU A CA 1
ATOM 1352 C C . GLU A 1 173 ? 7.193 10.424 -17.333 1.00 96.62 173 GLU A C 1
ATOM 1354 O O . GLU A 1 173 ? 6.375 10.787 -16.490 1.00 96.62 173 GLU A O 1
ATOM 1359 N N . ALA A 1 174 ? 8.138 9.530 -17.043 1.00 96.50 174 ALA A N 1
ATOM 1360 C CA . ALA A 1 174 ? 8.195 8.851 -15.757 1.00 96.50 174 ALA A CA 1
ATOM 1361 C C . ALA A 1 174 ? 8.391 9.826 -14.585 1.00 96.50 174 ALA A C 1
ATOM 1363 O O . ALA A 1 174 ? 7.727 9.686 -13.559 1.00 96.50 174 ALA A O 1
ATOM 1364 N N . ASN A 1 175 ? 9.244 10.847 -14.729 1.00 96.31 175 ASN A N 1
ATOM 1365 C CA . ASN A 1 175 ? 9.404 11.891 -13.710 1.00 96.31 175 ASN A CA 1
ATOM 1366 C C . ASN A 1 175 ? 8.096 12.674 -13.495 1.00 96.31 175 ASN A C 1
ATOM 1368 O O . ASN A 1 175 ? 7.731 12.932 -12.349 1.00 96.31 175 ASN A O 1
ATOM 1372 N N . ALA A 1 176 ? 7.354 12.992 -14.563 1.00 94.12 176 ALA A N 1
ATOM 1373 C CA . ALA A 1 176 ? 6.044 13.644 -14.454 1.00 94.12 176 ALA A CA 1
ATOM 1374 C C . ALA A 1 176 ? 4.996 12.762 -13.744 1.00 94.12 176 ALA A C 1
ATOM 1376 O O . ALA A 1 176 ? 4.114 13.278 -13.061 1.00 94.12 176 ALA A O 1
ATOM 1377 N N . LEU A 1 177 ? 5.127 11.436 -13.851 1.00 88.81 177 LEU A N 1
ATOM 1378 C CA . LEU A 1 177 ? 4.301 10.442 -13.153 1.00 88.81 177 LEU A CA 1
ATOM 1379 C C . LEU A 1 177 ? 4.779 10.135 -11.718 1.00 88.81 177 LEU A C 1
ATOM 1381 O O . LEU A 1 177 ? 4.203 9.280 -11.044 1.00 88.81 177 LEU A O 1
ATOM 1385 N N . GLY A 1 178 ? 5.823 10.815 -11.231 1.00 93.12 178 GLY A N 1
ATOM 1386 C CA . GLY A 1 178 ? 6.323 10.672 -9.861 1.00 93.12 178 GLY A CA 1
ATOM 1387 C C . GLY A 1 178 ? 7.477 9.682 -9.683 1.00 93.12 178 GLY A C 1
ATOM 1388 O O . GLY A 1 178 ? 7.721 9.225 -8.561 1.00 93.12 178 GLY A O 1
ATOM 1389 N N . LEU A 1 179 ? 8.208 9.338 -10.752 1.00 95.81 179 LEU A N 1
ATOM 1390 C CA . LEU A 1 179 ? 9.482 8.629 -10.624 1.00 95.81 179 LEU A CA 1
ATOM 1391 C C . LEU A 1 179 ? 10.445 9.452 -9.759 1.00 95.81 179 LEU A C 1
ATOM 1393 O O . LEU A 1 179 ? 10.684 10.630 -10.009 1.00 95.81 179 LEU A O 1
ATOM 1397 N N . ASN A 1 180 ? 11.020 8.812 -8.745 1.00 92.62 180 ASN A N 1
ATOM 1398 C CA . ASN A 1 180 ? 11.949 9.436 -7.811 1.00 92.62 180 ASN A CA 1
ATOM 1399 C C . ASN A 1 180 ? 13.274 8.668 -7.757 1.00 92.62 180 ASN A C 1
ATOM 1401 O O . ASN A 1 180 ? 13.392 7.554 -8.277 1.00 92.62 180 ASN A O 1
ATOM 1405 N N . ASP A 1 181 ? 14.266 9.252 -7.087 1.00 93.25 181 ASP A N 1
ATOM 1406 C CA . ASP A 1 181 ? 15.636 8.726 -7.049 1.00 93.25 181 ASP A CA 1
ATOM 1407 C C . ASP A 1 181 ? 15.744 7.334 -6.409 1.00 93.25 181 ASP A C 1
ATOM 1409 O O . ASP A 1 181 ? 16.705 6.614 -6.663 1.00 93.25 181 ASP A O 1
ATOM 1413 N N . ARG A 1 182 ? 14.742 6.907 -5.630 1.00 90.38 182 ARG A N 1
ATOM 1414 C CA . ARG A 1 182 ? 14.706 5.557 -5.056 1.00 90.38 182 ARG A CA 1
ATOM 1415 C C . ARG A 1 182 ? 14.434 4.480 -6.108 1.00 90.38 182 ARG A C 1
ATOM 1417 O O . ARG A 1 182 ? 14.941 3.372 -5.966 1.00 90.38 182 ARG A O 1
ATOM 1424 N N . PHE A 1 183 ? 13.617 4.771 -7.123 1.00 93.44 183 PHE A N 1
ATOM 1425 C CA . PHE A 1 183 ? 13.178 3.780 -8.120 1.00 93.44 183 PHE A CA 1
ATOM 1426 C C . PHE A 1 183 ? 13.774 4.010 -9.513 1.00 93.44 183 PHE A C 1
ATOM 1428 O O . PHE A 1 183 ? 13.780 3.090 -10.329 1.00 93.44 183 PHE A O 1
ATOM 1435 N N . ARG A 1 184 ? 14.321 5.201 -9.787 1.00 94.50 184 ARG A N 1
ATOM 1436 C CA . ARG A 1 184 ? 15.001 5.501 -11.055 1.00 94.50 184 ARG A CA 1
ATOM 1437 C C . ARG A 1 184 ? 16.147 4.523 -11.369 1.00 94.50 184 ARG A C 1
ATOM 1439 O O . ARG A 1 184 ? 16.167 4.038 -12.498 1.00 94.50 184 ARG A O 1
ATOM 1446 N N . PRO A 1 185 ? 17.049 4.171 -10.426 1.00 94.44 185 PRO A N 1
ATOM 1447 C CA . PRO A 1 185 ? 18.145 3.249 -10.724 1.00 94.44 185 PRO A CA 1
ATOM 1448 C C . PRO A 1 185 ? 17.656 1.872 -11.175 1.00 94.44 185 PRO A C 1
ATOM 1450 O O . PRO A 1 185 ? 18.234 1.295 -12.085 1.00 94.44 185 PRO A O 1
ATOM 1453 N N . PHE A 1 186 ? 16.560 1.371 -10.593 1.00 93.25 186 PHE A N 1
ATOM 1454 C CA . PHE A 1 186 ? 15.959 0.105 -11.012 1.00 93.25 186 PHE A CA 1
ATOM 1455 C C . PHE A 1 186 ? 15.540 0.139 -12.490 1.00 93.25 186 PHE A C 1
ATOM 1457 O O . PHE A 1 186 ? 15.934 -0.741 -13.251 1.00 93.25 186 PHE A O 1
ATOM 1464 N N . ALA A 1 187 ? 14.794 1.170 -12.909 1.00 93.88 187 ALA A N 1
ATOM 1465 C CA . ALA A 1 187 ? 14.326 1.286 -14.291 1.00 93.88 187 ALA A CA 1
ATOM 1466 C C . ALA A 1 187 ? 15.489 1.415 -15.285 1.00 93.88 187 ALA A C 1
ATOM 1468 O O . ALA A 1 187 ? 15.529 0.685 -16.272 1.00 93.88 187 ALA A O 1
ATOM 1469 N N . LEU A 1 188 ? 16.447 2.305 -15.001 1.00 94.75 188 LEU A N 1
ATOM 1470 C CA . LEU A 1 188 ? 17.604 2.538 -15.868 1.00 94.75 188 LEU A CA 1
ATOM 1471 C C . LEU A 1 188 ? 18.480 1.292 -15.994 1.00 94.75 188 LEU A C 1
ATOM 1473 O O . LEU A 1 188 ? 18.770 0.869 -17.106 1.00 94.75 188 LEU A O 1
ATOM 1477 N N . ASN A 1 189 ? 18.828 0.649 -14.876 1.00 92.81 189 ASN A N 1
ATOM 1478 C CA . ASN A 1 189 ? 19.645 -0.563 -14.902 1.00 92.81 189 ASN A CA 1
ATOM 1479 C C . ASN A 1 189 ? 18.960 -1.686 -15.689 1.00 92.81 189 ASN A C 1
ATOM 1481 O O . ASN A 1 189 ? 19.623 -2.404 -16.436 1.00 92.81 189 ASN A O 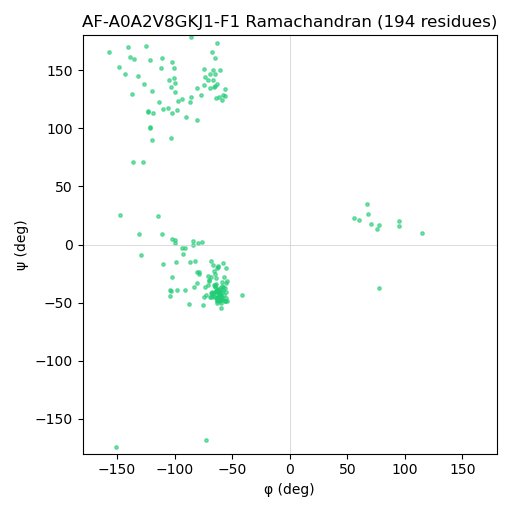1
ATOM 1485 N N . TYR A 1 190 ? 17.638 -1.835 -15.549 1.00 91.88 190 TYR A N 1
ATOM 1486 C CA . TYR A 1 190 ? 16.897 -2.838 -16.308 1.00 91.88 190 TYR A CA 1
ATOM 1487 C C . TYR A 1 190 ? 16.900 -2.526 -17.810 1.00 91.88 190 TYR A C 1
ATOM 1489 O O . TYR A 1 190 ? 17.171 -3.421 -18.611 1.00 91.88 190 TYR A O 1
ATOM 1497 N N . ILE A 1 191 ? 16.652 -1.265 -18.186 1.00 93.50 191 ILE A N 1
ATOM 1498 C CA . ILE A 1 191 ? 16.711 -0.800 -19.579 1.00 93.50 191 ILE A CA 1
ATOM 1499 C C . ILE A 1 191 ? 18.112 -0.998 -20.156 1.00 93.50 191 ILE A C 1
ATOM 1501 O O . ILE A 1 191 ? 18.226 -1.480 -21.267 1.00 93.50 191 ILE A O 1
ATOM 1505 N N . HIS A 1 192 ? 19.187 -0.698 -19.432 1.00 93.81 192 HIS A N 1
ATOM 1506 C CA . HIS A 1 192 ? 20.549 -0.882 -19.954 1.00 93.81 192 HIS A CA 1
ATOM 1507 C C . HIS A 1 192 ? 20.949 -2.354 -20.077 1.00 93.81 192 HIS A C 1
ATOM 1509 O O . HIS A 1 192 ? 21.768 -2.693 -20.925 1.00 93.81 192 HIS A O 1
ATOM 1515 N N . ALA A 1 193 ? 20.366 -3.236 -19.262 1.00 90.00 193 ALA A N 1
ATOM 1516 C CA . ALA A 1 193 ? 20.609 -4.674 -19.341 1.00 90.00 193 ALA A CA 1
ATOM 1517 C C . ALA A 1 193 ? 19.803 -5.385 -20.449 1.00 90.00 193 ALA A C 1
ATOM 1519 O O . ALA A 1 193 ? 20.213 -6.457 -20.888 1.00 90.00 193 ALA A O 1
ATOM 1520 N N . HIS A 1 194 ? 18.670 -4.820 -20.889 1.00 86.44 194 HIS A N 1
ATOM 1521 C CA . HIS A 1 194 ? 17.723 -5.484 -21.809 1.00 86.44 194 HIS A CA 1
ATOM 1522 C C . HIS A 1 194 ? 17.320 -4.641 -23.030 1.00 86.44 194 HIS A C 1
ATOM 1524 O O . HIS A 1 194 ? 16.652 -5.135 -23.939 1.00 86.44 194 HIS A O 1
ATOM 1530 N N . GLY A 1 195 ? 17.695 -3.369 -23.050 1.00 71.81 195 GLY A N 1
ATOM 1531 C CA . GLY A 1 195 ? 17.545 -2.458 -24.174 1.00 71.81 195 GLY A CA 1
ATOM 1532 C C . GLY A 1 195 ? 18.571 -2.797 -25.246 1.00 71.81 195 GLY A C 1
ATOM 1533 O O . GLY A 1 195 ? 19.718 -3.118 -24.940 1.00 71.81 195 GLY A O 1
ATOM 1534 N N . ARG A 1 196 ? 18.122 -2.791 -26.500 1.00 59.09 196 ARG A N 1
ATOM 1535 C CA . ARG A 1 196 ? 18.971 -3.038 -27.670 1.00 59.09 196 ARG A CA 1
ATOM 1536 C C . ARG A 1 196 ? 19.901 -1.873 -27.959 1.00 59.09 196 ARG A C 1
ATOM 1538 O O . ARG A 1 196 ? 19.435 -0.721 -27.826 1.00 59.09 196 ARG A O 1
#

Mean predicted aligned error: 12.91 Å